Protein AF-A0A9X1B6H5-F1 (afdb_monomer)

Radius of gyration: 19.6 Å; Cα contacts (8 Å, |Δi|>4): 165; chains: 1; bounding box: 56×32×67 Å

Organism: NCBI:txid1064514

Secondary structure (DSSP, 8-state):
-HHHHHHHHHHHHHHHTTT--HHHHHHHHHHHHHHHHHHHHHHHHHS-S-SS-HHHHHHHHHHHHHHHHHHHHHTTHHHHHHHHHHHHHHHHHHHHHHHHHHHH-GGG--HHHHHHHHHHHHHHHHHHHHHHHHHHHH--S-STT-HHHHHHHHHHHHHHHHHHHHHHHHHHHHHHTS---------

Structure (mmCIF, N/CA/C/O backbone):
data_AF-A0A9X1B6H5-F1
#
_entry.id   AF-A0A9X1B6H5-F1
#
loop_
_atom_site.group_PDB
_atom_site.id
_atom_site.type_symbol
_atom_site.label_atom_id
_atom_site.label_alt_id
_atom_site.label_comp_id
_atom_site.label_asym_id
_atom_site.label_entity_id
_atom_site.label_seq_id
_atom_site.pdbx_PDB_ins_code
_atom_site.Cartn_x
_atom_site.Cartn_y
_atom_site.Cartn_z
_atom_site.occupancy
_atom_site.B_iso_or_equiv
_atom_site.auth_seq_id
_atom_site.auth_comp_id
_atom_site.auth_asym_id
_atom_site.auth_atom_id
_atom_site.pdbx_PDB_model_num
ATOM 1 N N . MET A 1 1 ? -3.704 5.188 -1.195 1.00 61.03 1 MET A N 1
ATOM 2 C CA . MET A 1 1 ? -4.468 5.011 -2.454 1.00 61.03 1 MET A CA 1
ATOM 3 C C . MET A 1 1 ? -3.909 5.869 -3.570 1.00 61.03 1 MET A C 1
ATOM 5 O O . MET A 1 1 ? -3.461 5.305 -4.553 1.00 61.03 1 MET A O 1
ATOM 9 N N . ILE A 1 2 ? -3.832 7.191 -3.379 1.00 70.62 2 ILE A N 1
ATOM 10 C CA . ILE A 1 2 ? -3.213 8.122 -4.341 1.00 70.62 2 ILE A CA 1
ATOM 11 C C . ILE A 1 2 ? -1.792 7.695 -4.775 1.00 70.62 2 ILE A C 1
ATOM 13 O O . ILE A 1 2 ? -1.541 7.709 -5.975 1.00 70.62 2 ILE A O 1
ATOM 17 N N . PRO A 1 3 ? -0.894 7.218 -3.880 1.00 72.19 3 PRO A N 1
ATOM 18 C CA . PRO A 1 3 ? 0.448 6.807 -4.302 1.00 72.19 3 PRO A CA 1
ATOM 19 C C . PRO A 1 3 ? 0.453 5.616 -5.273 1.00 72.19 3 PRO A C 1
ATOM 21 O O . PRO A 1 3 ? 1.183 5.648 -6.249 1.00 72.19 3 PRO A O 1
ATOM 24 N N . HIS A 1 4 ? -0.395 4.600 -5.072 1.00 66.44 4 HIS A N 1
ATOM 25 C CA . HIS A 1 4 ? -0.474 3.444 -5.981 1.00 66.44 4 HIS A CA 1
ATOM 26 C C . HIS A 1 4 ? -1.078 3.798 -7.343 1.00 66.44 4 HIS A C 1
ATOM 28 O O . HIS A 1 4 ? -0.616 3.312 -8.365 1.00 66.44 4 HIS A O 1
ATOM 34 N N . LEU A 1 5 ? -2.075 4.687 -7.379 1.00 68.75 5 LEU A N 1
ATOM 35 C CA . LEU A 1 5 ? -2.628 5.165 -8.650 1.00 68.75 5 LEU A CA 1
ATOM 36 C C . LEU A 1 5 ? -1.602 5.985 -9.439 1.00 68.75 5 LEU A C 1
ATOM 38 O O . LEU A 1 5 ? -1.493 5.831 -10.651 1.00 68.75 5 LEU A O 1
ATOM 42 N N . LEU A 1 6 ? -0.827 6.831 -8.752 1.00 71.75 6 LEU A N 1
ATOM 43 C CA . LEU A 1 6 ? 0.267 7.574 -9.377 1.00 71.75 6 LEU A CA 1
ATOM 44 C C . LEU A 1 6 ? 1.394 6.648 -9.849 1.00 71.75 6 LEU A C 1
ATOM 46 O O . LEU A 1 6 ? 1.986 6.921 -10.886 1.00 71.75 6 LEU A O 1
ATOM 50 N N . ALA A 1 7 ? 1.664 5.553 -9.131 1.00 67.88 7 ALA A N 1
ATOM 51 C CA . ALA A 1 7 ? 2.630 4.549 -9.562 1.00 67.88 7 ALA A CA 1
ATOM 52 C C . ALA A 1 7 ? 2.208 3.890 -10.884 1.00 67.88 7 ALA A C 1
ATOM 54 O O . ALA A 1 7 ? 2.987 3.906 -11.836 1.00 67.88 7 ALA A O 1
ATOM 55 N N . GLY A 1 8 ? 0.957 3.433 -10.987 1.00 65.94 8 GLY A N 1
ATOM 56 C CA . GLY A 1 8 ? 0.431 2.861 -12.230 1.00 65.94 8 GLY A CA 1
ATOM 57 C C . GLY A 1 8 ? 0.403 3.858 -13.392 1.00 65.94 8 GLY A C 1
ATOM 58 O O . GLY A 1 8 ? 0.771 3.514 -14.514 1.00 65.94 8 GLY A O 1
ATOM 59 N N . LEU A 1 9 ? 0.051 5.125 -13.133 1.00 74.56 9 LEU A N 1
ATOM 60 C CA . LEU A 1 9 ? 0.132 6.189 -14.143 1.00 74.56 9 LEU A CA 1
ATOM 61 C C . LEU A 1 9 ? 1.571 6.464 -14.594 1.00 74.56 9 LEU A C 1
ATOM 63 O O . LEU A 1 9 ? 1.792 6.720 -15.775 1.00 74.56 9 LEU A O 1
ATOM 67 N N . ALA A 1 10 ? 2.547 6.395 -13.688 1.00 70.25 10 ALA A N 1
ATOM 68 C CA . ALA A 1 10 ? 3.956 6.569 -14.027 1.00 70.25 10 ALA A CA 1
ATOM 69 C C . ALA A 1 10 ? 4.483 5.421 -14.906 1.00 70.25 10 ALA A C 1
ATOM 71 O O . ALA A 1 10 ? 5.228 5.679 -15.848 1.00 70.25 10 ALA A O 1
ATOM 72 N N . VAL A 1 11 ? 4.044 4.178 -14.669 1.00 69.25 11 VAL A N 1
ATOM 73 C CA . VAL A 1 11 ? 4.367 3.025 -15.536 1.00 69.25 11 VAL A CA 1
ATOM 74 C C . VAL A 1 11 ? 3.725 3.167 -16.921 1.00 69.25 11 VAL A C 1
ATOM 76 O O . VAL A 1 11 ? 4.392 2.969 -17.932 1.00 69.25 11 VAL A O 1
ATOM 79 N N . LEU A 1 12 ? 2.458 3.586 -16.996 1.00 70.00 12 LEU A N 1
ATOM 80 C CA . LEU A 1 12 ? 1.801 3.907 -18.272 1.00 70.00 12 LEU A CA 1
ATOM 81 C C . LEU A 1 12 ? 2.531 5.032 -19.020 1.00 70.00 12 LEU A C 1
ATOM 83 O O . LEU A 1 12 ? 2.728 4.947 -20.229 1.00 70.00 12 LEU A O 1
ATOM 87 N N . GLY A 1 13 ? 2.964 6.066 -18.295 1.00 66.75 13 GLY A N 1
ATOM 88 C CA . GLY A 1 13 ? 3.759 7.164 -18.839 1.00 66.75 13 GLY A CA 1
ATOM 89 C C . GLY A 1 13 ? 5.113 6.712 -19.390 1.00 66.75 13 GLY A C 1
ATOM 90 O O . GLY A 1 13 ? 5.533 7.213 -20.428 1.00 66.75 13 GLY A O 1
ATOM 91 N N . PHE A 1 14 ? 5.769 5.741 -18.748 1.00 69.31 14 PHE A N 1
ATOM 92 C CA . PHE A 1 14 ? 7.019 5.155 -19.237 1.00 69.31 14 PHE A CA 1
ATOM 93 C C . PHE A 1 14 ? 6.842 4.481 -20.605 1.00 69.31 14 PHE A C 1
ATOM 95 O O . PHE A 1 14 ? 7.555 4.820 -21.550 1.00 69.31 14 PHE A O 1
ATOM 102 N N . HIS A 1 15 ? 5.837 3.612 -20.743 1.00 68.50 15 HIS A N 1
ATOM 103 C CA . HIS A 1 15 ? 5.567 2.923 -22.008 1.00 68.50 15 HIS A CA 1
ATOM 104 C C . HIS A 1 15 ? 5.117 3.879 -23.118 1.00 68.50 15 HIS A C 1
ATOM 106 O O . HIS A 1 15 ? 5.535 3.749 -24.267 1.00 68.50 15 HIS A O 1
ATOM 112 N N . LEU A 1 16 ? 4.318 4.900 -22.783 1.00 70.75 16 LEU A N 1
ATOM 113 C CA . LEU A 1 16 ? 3.946 5.954 -23.734 1.00 70.75 16 LEU A CA 1
ATOM 114 C C . LEU A 1 16 ? 5.146 6.805 -24.178 1.00 70.75 16 LEU A C 1
ATOM 116 O O . LEU A 1 16 ? 5.111 7.388 -25.259 1.00 70.75 16 LEU A O 1
ATOM 120 N N . SER A 1 17 ? 6.207 6.861 -23.370 1.00 68.56 17 SER A N 1
ATOM 121 C CA . SER A 1 17 ? 7.444 7.585 -23.670 1.00 68.56 17 SER A CA 1
ATOM 122 C C . SER A 1 17 ? 8.465 6.754 -24.464 1.00 68.56 17 SER A C 1
ATOM 124 O O . SER A 1 17 ? 9.586 7.224 -24.673 1.00 68.56 17 SER A O 1
ATOM 126 N N . GLY A 1 18 ? 8.112 5.543 -24.912 1.00 66.19 18 GLY A N 1
ATOM 127 C CA . GLY A 1 18 ? 8.996 4.687 -25.710 1.00 66.19 18 GLY A CA 1
ATOM 128 C C . GLY A 1 18 ? 10.170 4.105 -24.922 1.00 66.19 18 GLY A C 1
ATOM 129 O O . GLY A 1 18 ? 11.269 4.009 -25.461 1.00 66.19 18 GLY A O 1
ATOM 130 N N . ASP A 1 19 ? 9.947 3.772 -23.648 1.00 67.25 19 ASP A N 1
ATOM 131 C CA . ASP A 1 19 ? 10.897 3.103 -22.748 1.00 67.25 19 ASP A CA 1
ATOM 132 C C . ASP A 1 19 ? 12.213 3.863 -22.464 1.00 67.25 19 ASP A C 1
ATOM 134 O O . ASP A 1 19 ? 13.164 3.297 -21.936 1.00 67.25 19 ASP A O 1
ATOM 138 N N . GLN A 1 20 ? 12.289 5.163 -22.776 1.00 64.94 20 GLN A N 1
ATOM 139 C CA . GLN A 1 20 ? 13.509 5.970 -22.574 1.00 64.94 20 GLN A CA 1
ATOM 140 C C . GLN A 1 20 ? 13.600 6.644 -21.198 1.00 64.94 20 GLN A C 1
ATOM 142 O O . GLN A 1 20 ? 14.587 7.311 -20.888 1.00 64.94 20 GLN A O 1
ATOM 147 N N . ALA A 1 21 ? 12.551 6.541 -20.384 1.00 67.06 21 ALA A N 1
ATOM 148 C CA . ALA A 1 21 ? 12.395 7.353 -19.187 1.00 67.06 21 ALA A CA 1
ATOM 149 C C . ALA A 1 21 ? 12.537 6.526 -17.904 1.00 67.06 21 ALA A C 1
ATOM 151 O O . ALA A 1 21 ? 11.603 6.440 -17.109 1.00 67.06 21 ALA A O 1
ATOM 152 N N . ASP A 1 22 ? 13.721 5.963 -17.666 1.00 69.81 22 ASP A N 1
ATOM 153 C CA . ASP A 1 22 ? 14.040 5.142 -16.482 1.00 69.81 22 ASP A CA 1
ATOM 154 C C . ASP A 1 22 ? 13.641 5.813 -15.147 1.00 69.81 22 ASP A C 1
ATOM 156 O O . ASP A 1 22 ? 13.181 5.171 -14.199 1.00 69.81 22 ASP A O 1
ATOM 160 N N . GLY A 1 23 ? 13.681 7.151 -15.096 1.00 71.75 23 GLY A N 1
ATOM 161 C CA . GLY A 1 23 ? 13.204 7.935 -13.953 1.00 71.75 23 GLY A CA 1
ATOM 162 C C . GLY A 1 23 ? 11.716 7.741 -13.611 1.00 71.75 23 GLY A C 1
ATOM 163 O O . GLY A 1 23 ? 11.358 7.785 -12.433 1.00 71.75 23 GLY A O 1
ATOM 164 N N . LEU A 1 24 ? 10.849 7.483 -14.597 1.00 71.69 24 LEU A N 1
ATOM 165 C CA . LEU A 1 24 ? 9.423 7.190 -14.383 1.00 71.69 24 LEU A CA 1
ATOM 166 C C . LEU A 1 24 ? 9.219 5.818 -13.725 1.00 71.69 24 LEU A C 1
ATOM 168 O O . LEU A 1 24 ? 8.350 5.682 -12.862 1.00 71.69 24 LEU A O 1
ATOM 172 N N . ILE A 1 25 ? 10.058 4.830 -14.055 1.00 74.94 25 ILE A N 1
ATOM 173 C CA . ILE A 1 25 ? 10.054 3.520 -13.389 1.00 74.94 25 ILE A CA 1
ATOM 174 C C . ILE A 1 25 ? 10.554 3.652 -11.950 1.00 74.94 25 ILE A C 1
ATOM 176 O O . ILE A 1 25 ? 9.942 3.119 -11.025 1.00 74.94 25 ILE A O 1
ATOM 180 N N . ALA A 1 26 ? 11.655 4.368 -11.720 1.00 76.12 26 ALA A N 1
ATOM 181 C CA . ALA A 1 26 ? 12.160 4.576 -10.364 1.00 76.12 26 ALA A CA 1
ATOM 182 C C . ALA A 1 26 ? 11.122 5.296 -9.478 1.00 76.12 26 ALA A C 1
ATOM 184 O O . ALA A 1 26 ? 10.914 4.920 -8.319 1.00 76.12 26 ALA A O 1
ATOM 185 N N . LEU A 1 27 ? 10.415 6.280 -10.046 1.00 79.06 27 LEU A N 1
ATOM 186 C CA . LEU A 1 27 ? 9.327 6.991 -9.383 1.00 79.06 27 LEU A CA 1
ATOM 187 C C . LEU A 1 27 ? 8.145 6.067 -9.062 1.00 79.06 27 LEU A C 1
ATOM 189 O O . LEU A 1 27 ? 7.640 6.107 -7.938 1.00 79.06 27 LEU A O 1
ATOM 193 N N . SER A 1 28 ? 7.718 5.214 -10.000 1.00 78.88 28 SER A N 1
ATOM 194 C CA . SER A 1 28 ? 6.609 4.284 -9.757 1.00 78.88 28 SER A CA 1
ATOM 195 C C . SER A 1 28 ? 6.926 3.314 -8.618 1.00 78.88 28 SER A C 1
ATOM 197 O O . SER A 1 28 ? 6.112 3.135 -7.713 1.00 78.88 28 SER A O 1
ATOM 199 N N . ARG A 1 29 ? 8.152 2.778 -8.569 1.00 82.00 29 ARG A N 1
ATOM 200 C CA . ARG A 1 29 ? 8.614 1.886 -7.491 1.00 82.00 29 ARG A CA 1
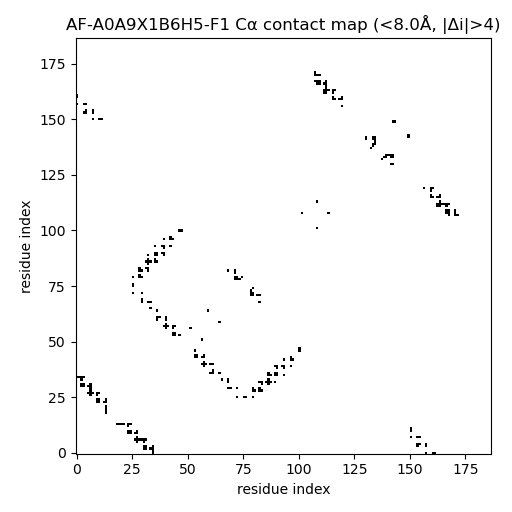ATOM 201 C C . ARG A 1 29 ? 8.588 2.567 -6.123 1.00 82.00 29 ARG A C 1
ATOM 203 O O . ARG A 1 29 ? 8.132 1.967 -5.147 1.00 82.00 29 ARG A O 1
ATOM 210 N N . LEU A 1 30 ? 9.027 3.824 -6.045 1.00 82.81 30 LEU A N 1
ATOM 211 C CA . LEU A 1 30 ? 8.971 4.613 -4.813 1.00 82.81 30 LEU A CA 1
ATOM 212 C C . LEU A 1 30 ? 7.527 4.877 -4.381 1.00 82.81 30 LEU A C 1
ATOM 214 O O . LEU A 1 30 ? 7.185 4.687 -3.213 1.00 82.81 30 LEU A O 1
ATOM 218 N N . LEU A 1 31 ? 6.662 5.269 -5.313 1.00 82.12 31 LEU A N 1
ATOM 219 C CA . LEU A 1 31 ? 5.250 5.525 -5.041 1.00 82.12 31 LEU A CA 1
ATOM 220 C C . LEU A 1 31 ? 4.516 4.259 -4.564 1.00 82.12 31 LEU A C 1
ATOM 222 O O . LEU A 1 31 ? 3.717 4.324 -3.622 1.00 82.12 31 LEU A O 1
ATOM 226 N N . THR A 1 32 ? 4.837 3.094 -5.132 1.00 82.81 32 THR A N 1
ATOM 227 C CA . THR A 1 32 ? 4.318 1.791 -4.689 1.00 82.81 32 THR A CA 1
ATOM 228 C C . THR A 1 32 ? 4.817 1.418 -3.298 1.00 82.81 32 THR A C 1
ATOM 230 O O . THR A 1 32 ? 4.038 0.953 -2.460 1.00 82.81 32 THR A O 1
ATOM 233 N N . PHE A 1 33 ? 6.082 1.686 -2.986 1.00 86.25 33 PHE A N 1
ATOM 234 C CA . PHE A 1 33 ? 6.610 1.490 -1.639 1.00 86.25 33 PHE A CA 1
ATOM 235 C C . PHE A 1 33 ? 5.906 2.382 -0.605 1.00 86.25 33 PHE A C 1
ATOM 237 O O . PHE A 1 33 ? 5.373 1.880 0.388 1.00 86.25 33 PHE A O 1
ATOM 244 N N . VAL A 1 34 ? 5.806 3.687 -0.873 1.00 86.31 34 VAL A N 1
ATOM 245 C CA . VAL A 1 34 ? 5.140 4.656 0.013 1.00 86.31 34 VAL A CA 1
ATOM 246 C C . VAL A 1 34 ? 3.663 4.308 0.216 1.00 86.31 34 VAL A C 1
ATOM 248 O O . VAL A 1 34 ? 3.152 4.370 1.338 1.00 86.31 34 VAL A O 1
ATOM 251 N N . GLY A 1 35 ? 2.964 3.900 -0.847 1.00 82.25 35 GLY A N 1
ATOM 252 C CA . GLY A 1 35 ? 1.564 3.488 -0.761 1.00 82.25 35 GLY A CA 1
ATOM 253 C C . GLY A 1 35 ? 1.352 2.263 0.132 1.00 82.25 35 GLY A C 1
ATOM 254 O O . GLY A 1 35 ? 0.434 2.266 0.956 1.00 82.25 35 GLY A O 1
ATOM 255 N N . SER A 1 36 ? 2.233 1.265 0.028 1.00 85.38 36 SER A N 1
ATOM 256 C CA . SER A 1 36 ? 2.164 0.035 0.829 1.00 85.38 36 SER A CA 1
ATOM 257 C C . SER A 1 36 ? 2.464 0.314 2.302 1.00 85.38 36 SER A C 1
ATOM 259 O O . SER A 1 36 ? 1.765 -0.177 3.188 1.00 85.38 36 SER A O 1
ATOM 261 N N . LEU A 1 37 ? 3.453 1.174 2.569 1.00 87.44 37 LEU A N 1
ATOM 262 C CA . LEU A 1 37 ? 3.810 1.612 3.917 1.00 87.44 37 LEU A CA 1
ATOM 263 C C . LEU A 1 37 ? 2.651 2.363 4.590 1.00 87.44 37 LEU A C 1
ATOM 265 O O . LEU A 1 37 ? 2.319 2.099 5.743 1.00 87.44 37 LEU A O 1
ATOM 269 N N . SER A 1 38 ? 1.981 3.248 3.846 1.00 85.19 38 SER A N 1
ATOM 270 C CA . SER A 1 38 ? 0.812 3.990 4.329 1.00 85.19 38 SER A CA 1
ATOM 271 C C . SER A 1 38 ? -0.360 3.068 4.686 1.00 85.19 38 SER A C 1
ATOM 273 O O . SER A 1 38 ? -0.985 3.261 5.728 1.00 85.19 38 SER A O 1
ATOM 275 N N . LEU A 1 39 ? -0.639 2.047 3.866 1.00 82.31 39 LEU A N 1
ATOM 276 C CA . LEU A 1 39 ? -1.678 1.049 4.144 1.00 82.31 39 LEU A CA 1
ATOM 277 C C . LEU A 1 39 ? -1.380 0.231 5.404 1.00 82.31 39 LEU A C 1
ATOM 279 O O . LEU A 1 39 ? -2.272 0.023 6.234 1.00 82.31 39 LEU A O 1
ATOM 283 N N . LEU A 1 40 ? -0.129 -0.205 5.563 1.00 84.19 40 LEU A N 1
ATOM 284 C CA . LEU A 1 40 ? 0.320 -0.931 6.745 1.00 84.19 40 LEU A CA 1
ATOM 285 C C . LEU A 1 40 ? 0.170 -0.070 8.005 1.00 84.19 40 LEU A C 1
ATOM 287 O O . LEU A 1 40 ? -0.472 -0.499 8.963 1.00 84.19 40 LEU A O 1
ATOM 291 N N . SER A 1 41 ? 0.676 1.166 7.990 1.00 83.19 41 SER A N 1
ATOM 292 C CA . SER A 1 41 ? 0.559 2.098 9.117 1.00 83.19 41 SER A CA 1
ATOM 293 C C . SER A 1 41 ? -0.895 2.430 9.458 1.00 83.19 41 SER A C 1
ATOM 295 O O . SER A 1 41 ? -1.263 2.416 10.631 1.00 83.19 41 SER A O 1
ATOM 297 N N . ALA A 1 42 ? -1.750 2.669 8.459 1.00 82.06 42 ALA A N 1
ATOM 298 C CA . ALA A 1 42 ? -3.174 2.916 8.681 1.00 82.06 42 ALA A CA 1
ATOM 299 C C . ALA A 1 42 ? -3.868 1.709 9.329 1.00 82.06 42 ALA A C 1
ATOM 301 O O . ALA A 1 42 ? -4.676 1.870 10.240 1.00 82.06 42 ALA A O 1
ATOM 302 N N . THR A 1 43 ? -3.518 0.496 8.901 1.00 79.12 43 THR A N 1
ATOM 303 C CA . THR A 1 43 ? -4.092 -0.731 9.465 1.00 79.12 43 THR A CA 1
ATOM 304 C C . THR A 1 43 ? -3.612 -0.961 10.890 1.00 79.12 43 THR A C 1
ATOM 306 O O . THR A 1 43 ? -4.424 -1.323 11.731 1.00 79.12 43 THR A O 1
ATOM 309 N N . LEU A 1 44 ? -2.344 -0.661 11.200 1.00 82.94 44 LEU A N 1
ATOM 310 C CA . LEU A 1 44 ? -1.812 -0.704 12.567 1.00 82.94 44 LEU A CA 1
ATOM 311 C C . LEU A 1 44 ? -2.582 0.214 13.527 1.00 82.94 44 LEU A C 1
ATOM 313 O O . LEU A 1 44 ? -2.864 -0.180 14.658 1.00 82.94 44 LEU A O 1
ATOM 317 N N . LEU A 1 45 ? -2.962 1.410 13.070 1.00 81.50 45 LEU A N 1
ATOM 318 C CA . LEU A 1 45 ? -3.777 2.346 13.851 1.00 81.50 45 LEU A CA 1
ATOM 319 C C . LEU A 1 45 ? -5.214 1.849 14.083 1.00 81.50 45 LEU A C 1
ATOM 321 O O . LEU A 1 45 ? -5.842 2.266 15.051 1.00 81.50 45 LEU A O 1
ATOM 325 N N . LEU A 1 46 ? -5.723 0.963 13.221 1.00 75.38 46 LEU A N 1
ATOM 326 C CA . LEU A 1 46 ? -7.082 0.416 13.287 1.00 75.38 46 LEU A CA 1
ATOM 327 C C . LEU A 1 46 ? -7.219 -0.832 14.173 1.00 75.38 46 LEU A C 1
ATOM 329 O O . LEU A 1 46 ? -8.350 -1.258 14.407 1.00 75.38 46 LEU A O 1
ATOM 333 N N . LEU A 1 47 ? -6.125 -1.437 14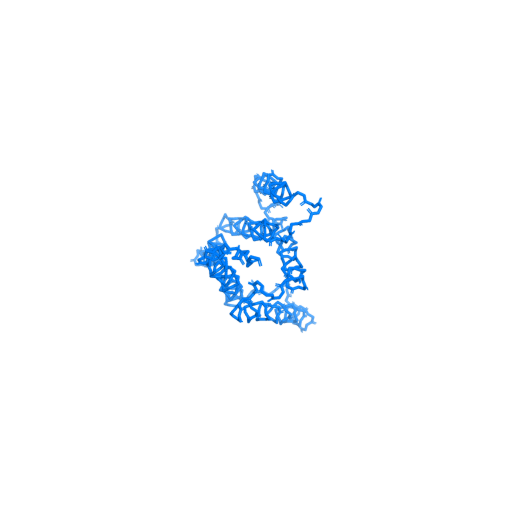.660 1.00 75.44 47 LEU A N 1
ATOM 334 C CA . LEU A 1 47 ? -6.226 -2.584 15.578 1.00 75.44 47 LEU A CA 1
ATOM 335 C C . LEU A 1 47 ? -6.999 -2.215 16.854 1.00 75.44 47 LEU A C 1
ATOM 337 O O . LEU A 1 47 ? -6.988 -1.046 17.210 1.00 75.44 47 LEU A O 1
ATOM 341 N N . PRO A 1 48 ? -7.629 -3.163 17.574 1.00 66.94 48 PRO A N 1
ATOM 342 C CA . PRO A 1 48 ? -8.255 -2.958 18.891 1.00 66.94 48 PRO A CA 1
ATOM 343 C C . PRO A 1 48 ? -7.234 -2.785 20.032 1.00 66.94 48 PRO A C 1
ATOM 345 O O . PRO A 1 48 ? -6.048 -3.087 19.872 1.00 66.94 48 PRO A O 1
ATOM 348 N N . GLU A 1 49 ? -7.657 -2.156 21.137 1.00 62.19 49 GLU A N 1
ATOM 349 C CA . GLU A 1 49 ? -6.753 -1.480 22.087 1.00 62.19 49 GLU A CA 1
ATOM 350 C C . GLU A 1 49 ? -6.189 -2.507 23.048 1.00 62.19 49 GLU A C 1
ATOM 352 O O . GLU A 1 49 ? -6.872 -2.983 23.945 1.00 62.19 49 GLU A O 1
ATOM 357 N N . GLY A 1 50 ? -4.958 -2.936 22.766 1.00 63.19 50 GLY A N 1
ATOM 358 C CA . GLY A 1 50 ? -4.258 -3.973 23.515 1.00 63.19 50 GLY A CA 1
ATOM 359 C C . GLY A 1 50 ? -2.952 -3.471 24.128 1.00 63.19 50 GLY A C 1
ATOM 360 O O . GLY A 1 50 ? -2.669 -2.279 24.163 1.00 63.19 50 GLY A O 1
ATOM 361 N N . ARG A 1 51 ? -2.102 -4.410 24.559 1.00 56.69 51 ARG A N 1
ATOM 362 C CA . ARG A 1 51 ? -0.778 -4.153 25.168 1.00 56.69 51 ARG A CA 1
ATOM 363 C C . ARG A 1 51 ? 0.262 -3.496 24.242 1.00 56.69 51 ARG A C 1
ATOM 365 O O . ARG A 1 51 ? 1.358 -3.196 24.704 1.00 56.69 51 ARG A O 1
ATOM 372 N N . PHE A 1 52 ? -0.034 -3.311 22.954 1.00 62.38 52 PHE A N 1
ATOM 373 C CA . PHE A 1 52 ? 0.917 -2.786 21.970 1.00 62.38 52 PHE A CA 1
ATOM 374 C C . PHE A 1 52 ? 0.657 -1.300 21.670 1.00 62.38 52 PHE A C 1
ATOM 376 O O . PHE A 1 52 ? -0.474 -0.950 21.319 1.00 62.38 52 PHE A O 1
ATOM 383 N N . PRO A 1 53 ? 1.676 -0.417 21.737 1.00 72.31 53 PRO A N 1
ATOM 384 C CA . PRO A 1 53 ? 1.513 1.003 21.433 1.00 72.31 53 PRO A CA 1
ATOM 385 C C . PRO A 1 53 ? 1.324 1.204 19.922 1.00 72.31 53 PRO A C 1
ATOM 387 O O . PRO A 1 53 ? 2.284 1.384 19.174 1.00 72.31 53 PRO A O 1
ATOM 390 N N . ARG A 1 54 ? 0.070 1.165 19.457 1.00 74.56 54 ARG A N 1
ATOM 391 C CA . ARG A 1 54 ? -0.282 1.181 18.023 1.00 74.56 54 ARG A CA 1
ATOM 392 C C . ARG A 1 54 ? 0.202 2.429 17.289 1.00 74.56 54 ARG A C 1
ATOM 394 O O . ARG A 1 54 ? 0.729 2.327 16.186 1.00 74.56 54 ARG A O 1
ATOM 401 N N . GLY A 1 55 ? 0.073 3.590 17.934 1.00 74.06 55 GLY A N 1
ATOM 402 C CA . GLY A 1 55 ? 0.599 4.856 17.419 1.00 74.06 55 GLY A CA 1
ATOM 403 C C . GLY A 1 55 ? 2.121 4.835 17.292 1.00 74.06 55 GLY A C 1
ATOM 404 O O . GLY A 1 55 ? 2.654 5.280 16.281 1.00 74.06 55 GLY A O 1
ATOM 405 N N . GLY A 1 56 ? 2.810 4.227 18.264 1.00 80.75 56 GLY A N 1
ATOM 406 C CA . GLY A 1 56 ? 4.258 4.026 18.222 1.00 80.75 56 GLY A CA 1
ATOM 407 C C . GLY A 1 56 ? 4.676 3.096 17.085 1.00 80.75 56 GLY A C 1
ATOM 408 O O . GLY A 1 56 ? 5.554 3.446 16.309 1.00 80.75 56 GLY A O 1
ATOM 409 N N . ALA A 1 57 ? 4.004 1.954 16.920 1.00 81.94 57 ALA A N 1
ATOM 410 C CA . ALA A 1 57 ? 4.297 1.011 15.842 1.00 81.94 57 ALA A CA 1
ATOM 411 C C . ALA A 1 57 ? 4.065 1.626 14.450 1.00 81.94 57 ALA A C 1
ATOM 413 O O . ALA A 1 57 ? 4.933 1.534 13.585 1.00 81.94 57 ALA A O 1
ATOM 414 N N . ALA A 1 58 ? 2.931 2.304 14.240 1.00 83.62 58 ALA A N 1
ATOM 415 C CA . ALA A 1 58 ? 2.635 2.974 12.975 1.00 83.62 58 ALA A CA 1
ATOM 416 C C . ALA A 1 58 ? 3.635 4.103 12.667 1.00 83.62 58 ALA A C 1
ATOM 418 O O . ALA A 1 58 ? 4.079 4.227 11.523 1.00 83.62 58 ALA A O 1
ATOM 419 N N . ALA A 1 59 ? 4.017 4.885 13.685 1.00 83.25 59 ALA A N 1
ATOM 420 C CA . ALA A 1 59 ? 5.011 5.944 13.559 1.00 83.25 59 ALA A CA 1
ATOM 421 C C . ALA A 1 59 ? 6.403 5.383 13.258 1.00 83.25 59 ALA A C 1
ATOM 423 O O . ALA A 1 59 ? 7.059 5.894 12.364 1.00 83.25 59 ALA A O 1
ATOM 424 N N . VAL A 1 60 ? 6.834 4.309 13.926 1.00 86.31 60 VAL A N 1
ATOM 425 C CA . VAL A 1 60 ? 8.117 3.635 13.657 1.00 86.31 60 VAL A CA 1
ATOM 426 C C . VAL A 1 60 ? 8.170 3.123 12.220 1.00 86.31 60 VAL A C 1
ATOM 428 O O . VAL A 1 60 ? 9.160 3.349 11.529 1.00 86.31 60 VAL A O 1
ATOM 431 N N . VAL A 1 61 ? 7.093 2.500 11.735 1.00 86.94 61 VAL A N 1
ATOM 432 C CA . VAL A 1 61 ? 7.009 2.026 10.346 1.00 86.94 61 VAL A CA 1
ATOM 433 C C . VAL A 1 61 ? 7.176 3.183 9.354 1.00 86.94 61 VAL A C 1
ATOM 435 O O . VAL A 1 61 ? 7.942 3.048 8.403 1.00 86.94 61 VAL A O 1
ATOM 438 N N . MET A 1 62 ? 6.540 4.339 9.580 1.00 86.50 62 MET A N 1
ATOM 439 C CA . MET A 1 62 ? 6.711 5.500 8.692 1.00 86.50 62 MET A CA 1
ATOM 440 C C . MET A 1 62 ? 8.077 6.176 8.850 1.00 86.50 62 MET A C 1
ATOM 442 O O . MET A 1 62 ? 8.723 6.472 7.848 1.00 86.50 62 MET A O 1
ATOM 446 N N . LEU A 1 63 ? 8.524 6.404 10.086 1.00 86.69 63 LEU A N 1
ATOM 447 C CA . LEU A 1 63 ? 9.759 7.119 10.412 1.00 86.69 63 LEU A CA 1
ATOM 448 C C . LEU A 1 63 ? 11.013 6.344 10.029 1.00 86.69 63 LEU A C 1
ATOM 450 O O . LEU A 1 63 ? 12.025 6.971 9.760 1.00 86.69 63 LEU A O 1
ATOM 454 N N . LEU A 1 64 ? 10.967 5.013 9.992 1.00 88.31 64 LEU A N 1
ATOM 455 C CA . LEU A 1 64 ? 12.071 4.202 9.479 1.00 88.31 64 LEU A CA 1
ATOM 456 C C . LEU A 1 64 ? 11.900 3.912 7.987 1.00 88.31 64 LEU A C 1
ATOM 458 O O . LEU A 1 64 ? 12.862 3.995 7.227 1.00 88.31 64 LEU A O 1
ATOM 462 N N . GLY A 1 65 ? 10.675 3.608 7.551 1.00 86.12 65 GLY A N 1
ATOM 463 C CA . GLY A 1 65 ? 10.401 3.200 6.177 1.00 86.12 65 GLY A CA 1
ATOM 464 C C . GLY A 1 65 ? 10.583 4.322 5.157 1.00 86.12 65 GLY A C 1
ATOM 465 O O . GLY A 1 65 ? 11.211 4.092 4.129 1.00 86.12 65 GLY A O 1
ATOM 466 N N . LEU A 1 66 ? 10.093 5.539 5.423 1.00 87.62 66 LEU A N 1
ATOM 467 C CA . LEU A 1 66 ? 10.227 6.670 4.494 1.00 87.62 66 LEU A CA 1
ATOM 468 C C . LEU A 1 66 ? 11.684 7.083 4.237 1.00 87.62 66 LEU A C 1
ATOM 470 O O . LEU A 1 66 ? 12.062 7.138 3.066 1.00 87.62 66 LEU A O 1
ATOM 474 N N . PRO A 1 67 ? 12.523 7.350 5.258 1.00 90.50 67 PRO A N 1
ATOM 475 C CA . PRO A 1 67 ? 13.915 7.704 5.008 1.00 90.50 67 PRO A CA 1
ATOM 476 C C . PRO A 1 67 ? 14.699 6.544 4.403 1.00 90.50 67 PRO A C 1
ATOM 478 O O . PRO A 1 67 ? 15.543 6.794 3.552 1.00 90.50 67 PRO A O 1
ATOM 481 N N . TRP A 1 68 ? 14.386 5.289 4.748 1.00 90.56 68 TRP A N 1
ATOM 482 C CA . TRP A 1 68 ? 14.959 4.138 4.049 1.00 90.56 68 TRP A CA 1
ATOM 483 C C . TRP A 1 68 ? 14.597 4.139 2.559 1.00 90.56 68 TRP A C 1
ATOM 485 O O . TRP A 1 68 ? 15.472 3.984 1.715 1.00 90.56 68 TRP A O 1
ATOM 495 N N . GLY A 1 69 ? 13.328 4.369 2.212 1.00 85.00 69 GLY A N 1
ATOM 496 C CA . GLY A 1 69 ? 12.888 4.433 0.818 1.00 85.00 69 GLY A CA 1
ATOM 497 C C . GLY A 1 69 ? 13.540 5.576 0.034 1.00 85.00 69 GLY A C 1
ATOM 498 O O . GLY A 1 69 ? 13.979 5.375 -1.097 1.00 85.00 69 GLY A O 1
ATOM 499 N N . LEU A 1 70 ? 13.660 6.757 0.648 1.00 85.25 70 LEU A N 1
ATOM 500 C CA . LEU A 1 70 ? 14.341 7.914 0.056 1.00 85.25 70 LEU A CA 1
ATOM 501 C C . LEU A 1 70 ? 15.846 7.677 -0.105 1.00 85.25 70 LEU A C 1
ATOM 503 O O . LEU A 1 70 ? 16.416 8.038 -1.132 1.00 85.25 70 LEU A O 1
ATOM 507 N N . LEU A 1 71 ? 16.476 7.027 0.876 1.00 88.19 71 LEU A N 1
ATOM 508 C CA . LEU A 1 71 ? 17.876 6.624 0.801 1.00 88.19 71 LEU A CA 1
ATOM 509 C C . LEU A 1 71 ? 18.095 5.645 -0.357 1.00 88.19 71 LEU A C 1
ATOM 511 O O . LEU A 1 71 ? 19.012 5.833 -1.148 1.00 88.19 71 LEU A O 1
ATOM 515 N N . GLN A 1 72 ? 17.221 4.651 -0.521 1.00 86.06 72 GLN A N 1
ATOM 516 C CA . GLN A 1 72 ? 17.322 3.710 -1.636 1.00 86.06 72 GLN A CA 1
ATOM 517 C C . GLN A 1 72 ? 17.111 4.384 -2.992 1.00 86.06 72 GLN A C 1
ATOM 519 O O . GLN A 1 72 ? 17.837 4.100 -3.938 1.00 86.06 72 GLN A O 1
ATOM 524 N N . TRP A 1 73 ? 16.191 5.339 -3.089 1.00 81.25 73 TRP A N 1
ATOM 525 C CA . TRP A 1 73 ? 16.029 6.134 -4.306 1.00 81.25 73 TRP A CA 1
ATOM 526 C C . TRP A 1 73 ? 17.268 6.979 -4.643 1.00 81.25 73 TRP A C 1
ATOM 528 O O . TRP A 1 73 ? 17.603 7.128 -5.817 1.00 81.25 73 TRP A O 1
ATOM 538 N N . SER A 1 74 ? 18.006 7.458 -3.634 1.00 84.38 74 SER A N 1
ATOM 539 C CA . SER A 1 74 ? 19.252 8.211 -3.844 1.00 84.38 74 SER A CA 1
ATOM 540 C C . SER A 1 74 ? 20.377 7.383 -4.484 1.00 84.38 74 SER A C 1
ATOM 542 O O . SER A 1 74 ? 21.251 7.947 -5.137 1.00 84.38 74 SER A O 1
ATOM 544 N N . PHE A 1 75 ? 20.321 6.049 -4.381 1.00 83.81 75 PHE A N 1
ATOM 545 C CA . PHE A 1 75 ? 21.245 5.132 -5.062 1.00 83.81 75 PHE A CA 1
ATOM 546 C C . PHE A 1 75 ? 20.850 4.832 -6.523 1.00 83.81 75 PHE A C 1
ATOM 548 O O . PHE A 1 75 ? 21.443 3.954 -7.154 1.00 83.81 75 PHE A O 1
ATOM 555 N N . GLY A 1 76 ? 19.857 5.537 -7.077 1.00 79.56 76 GLY A N 1
ATOM 556 C CA . GLY A 1 76 ? 19.417 5.381 -8.465 1.00 79.56 76 GLY A CA 1
ATOM 557 C C . GLY A 1 76 ? 18.765 4.022 -8.743 1.00 79.56 76 GLY A C 1
ATOM 558 O O . GLY A 1 76 ? 18.101 3.446 -7.880 1.00 79.56 76 GLY A O 1
ATOM 559 N N . GLU A 1 77 ? 18.962 3.497 -9.955 1.00 76.00 77 GLU A N 1
ATOM 560 C CA . GLU A 1 77 ? 18.421 2.207 -10.426 1.00 76.00 77 GLU A CA 1
ATOM 561 C C . GLU A 1 77 ? 18.685 1.051 -9.445 1.00 76.00 77 GLU A C 1
ATOM 563 O O . GLU A 1 77 ? 17.774 0.298 -9.093 1.00 76.00 77 GLU A O 1
ATOM 568 N N . ALA A 1 78 ? 19.921 0.948 -8.944 1.00 79.56 78 ALA A N 1
ATOM 569 C CA . ALA A 1 78 ? 20.345 -0.139 -8.063 1.00 79.56 78 ALA A CA 1
ATOM 570 C C . ALA A 1 78 ? 19.545 -0.174 -6.750 1.00 79.56 78 ALA A C 1
ATOM 572 O O . ALA A 1 78 ? 19.127 -1.243 -6.302 1.00 79.56 78 ALA A O 1
ATOM 573 N N . GLY A 1 79 ? 19.285 0.992 -6.153 1.00 79.81 79 GLY A N 1
ATOM 574 C CA . GLY A 1 79 ? 18.461 1.085 -4.950 1.00 79.81 79 GLY A CA 1
ATOM 575 C C . GLY A 1 79 ? 16.961 0.998 -5.246 1.00 79.81 79 GLY A C 1
ATOM 576 O O . GLY A 1 79 ? 16.211 0.411 -4.462 1.00 79.81 79 GLY A O 1
ATOM 577 N N . ALA A 1 80 ? 16.510 1.470 -6.413 1.00 78.44 80 ALA A N 1
ATOM 578 C CA . ALA A 1 80 ? 15.113 1.371 -6.827 1.00 78.44 80 ALA A CA 1
ATOM 579 C C . ALA A 1 80 ? 14.636 -0.086 -6.978 1.00 78.44 80 ALA A C 1
ATOM 581 O O . ALA A 1 80 ? 13.474 -0.383 -6.701 1.00 78.44 80 ALA A O 1
ATOM 582 N N . ILE A 1 81 ? 15.517 -1.015 -7.364 1.00 79.31 81 ILE A N 1
ATOM 583 C CA . ILE A 1 81 ? 15.198 -2.453 -7.439 1.00 79.31 81 ILE A CA 1
ATOM 584 C C . ILE A 1 81 ? 14.813 -3.013 -6.060 1.00 79.31 81 ILE A C 1
ATOM 586 O O . ILE A 1 81 ? 13.915 -3.851 -5.968 1.00 79.31 81 ILE A O 1
ATOM 590 N N . ALA A 1 82 ? 15.422 -2.521 -4.976 1.00 83.50 82 ALA A N 1
ATOM 591 C CA . ALA A 1 82 ? 15.123 -2.966 -3.614 1.00 83.50 82 ALA A CA 1
ATOM 592 C C . ALA A 1 82 ? 13.766 -2.455 -3.085 1.00 83.50 82 ALA A C 1
ATOM 594 O O . ALA A 1 82 ? 13.204 -3.045 -2.157 1.00 83.50 82 ALA A O 1
ATOM 595 N N . LEU A 1 83 ? 13.205 -1.396 -3.684 1.00 83.56 83 LEU A N 1
ATOM 596 C CA . LEU A 1 83 ? 11.928 -0.806 -3.265 1.00 83.56 83 LEU A CA 1
ATOM 597 C C . LEU A 1 83 ? 10.736 -1.725 -3.546 1.00 83.56 83 LEU A C 1
ATOM 599 O O . LEU A 1 83 ? 9.813 -1.783 -2.740 1.00 83.56 83 LEU A O 1
ATOM 603 N N . LEU A 1 84 ? 10.759 -2.475 -4.651 1.00 82.94 84 LEU A N 1
ATOM 604 C CA . LEU A 1 84 ? 9.671 -3.378 -5.047 1.00 82.94 84 LEU A CA 1
ATOM 605 C C . LEU A 1 84 ? 9.488 -4.557 -4.071 1.00 82.94 84 LEU A C 1
ATOM 607 O O . LEU A 1 84 ? 8.379 -4.740 -3.564 1.00 82.94 84 LEU A O 1
ATOM 611 N N . PRO A 1 85 ? 10.537 -5.336 -3.733 1.00 82.69 85 PRO A N 1
ATOM 612 C CA . PRO A 1 85 ? 10.444 -6.370 -2.705 1.00 82.69 85 PRO A CA 1
ATOM 613 C C . PRO A 1 85 ? 10.008 -5.812 -1.347 1.00 82.69 85 PRO A C 1
ATOM 615 O O . PRO A 1 85 ? 9.176 -6.418 -0.672 1.00 82.69 85 PRO A O 1
ATOM 618 N N . ALA A 1 86 ? 10.521 -4.638 -0.964 1.00 84.06 86 ALA A N 1
ATOM 619 C CA . ALA A 1 86 ? 10.139 -3.979 0.281 1.00 84.06 86 ALA A CA 1
ATOM 620 C C . ALA A 1 86 ? 8.660 -3.550 0.279 1.00 84.06 86 ALA A C 1
ATOM 622 O O . ALA A 1 86 ? 7.962 -3.740 1.276 1.00 84.06 86 ALA A O 1
ATOM 623 N N . ALA A 1 87 ? 8.159 -3.031 -0.847 1.00 81.81 87 ALA A N 1
ATOM 624 C CA . ALA A 1 87 ? 6.756 -2.670 -1.026 1.00 81.81 87 ALA A CA 1
ATOM 625 C C . ALA A 1 87 ? 5.851 -3.900 -0.904 1.00 81.81 87 ALA A C 1
ATOM 627 O O . ALA A 1 87 ? 4.878 -3.877 -0.152 1.00 81.81 87 ALA A O 1
ATOM 628 N N . ASN A 1 88 ? 6.221 -4.999 -1.565 1.00 83.44 88 ASN A N 1
ATOM 629 C CA . ASN A 1 88 ? 5.490 -6.262 -1.500 1.00 83.44 88 ASN A CA 1
ATOM 630 C C . ASN A 1 88 ? 5.451 -6.827 -0.076 1.00 83.44 88 ASN A C 1
ATOM 632 O O . ASN A 1 88 ? 4.408 -7.309 0.364 1.00 83.44 88 ASN A O 1
ATOM 636 N N . LEU A 1 89 ? 6.557 -6.737 0.669 1.00 85.62 89 LEU A N 1
ATOM 637 C CA . LEU A 1 89 ? 6.609 -7.176 2.063 1.00 85.62 89 LEU A CA 1
ATOM 638 C C . LEU A 1 89 ? 5.709 -6.317 2.962 1.00 85.62 89 LEU A C 1
ATOM 640 O O . LEU A 1 89 ? 4.954 -6.855 3.772 1.00 85.62 89 LEU A O 1
ATOM 644 N N . ALA A 1 90 ? 5.743 -4.992 2.796 1.00 84.06 90 ALA A N 1
ATOM 645 C CA . ALA A 1 90 ? 4.862 -4.081 3.523 1.00 84.06 90 ALA A CA 1
ATOM 646 C C . ALA A 1 90 ? 3.383 -4.347 3.196 1.00 84.06 90 ALA A C 1
ATOM 648 O O . ALA A 1 90 ? 2.544 -4.371 4.097 1.00 84.06 90 ALA A O 1
ATOM 649 N N . TYR A 1 91 ? 3.073 -4.615 1.926 1.00 81.12 91 TYR A N 1
ATOM 650 C CA . TYR A 1 91 ? 1.730 -4.964 1.475 1.00 81.12 91 TYR A CA 1
ATOM 651 C C . TYR A 1 91 ? 1.256 -6.316 2.026 1.00 81.12 91 TYR A C 1
ATOM 653 O O . TYR A 1 91 ? 0.114 -6.442 2.469 1.00 81.12 91 TYR A O 1
ATOM 661 N N . LEU A 1 92 ? 2.134 -7.321 2.079 1.00 82.44 92 LEU A N 1
ATOM 662 C CA . LEU A 1 92 ? 1.837 -8.598 2.728 1.00 82.44 92 LEU A CA 1
ATOM 663 C C . LEU A 1 92 ? 1.557 -8.396 4.222 1.00 82.44 92 LEU A C 1
ATOM 665 O O . LEU A 1 92 ? 0.586 -8.940 4.742 1.00 82.44 92 LEU A O 1
ATOM 669 N N . GLY A 1 93 ? 2.367 -7.577 4.898 1.00 83.94 93 GLY A N 1
ATOM 670 C CA . GLY A 1 93 ? 2.140 -7.193 6.290 1.00 83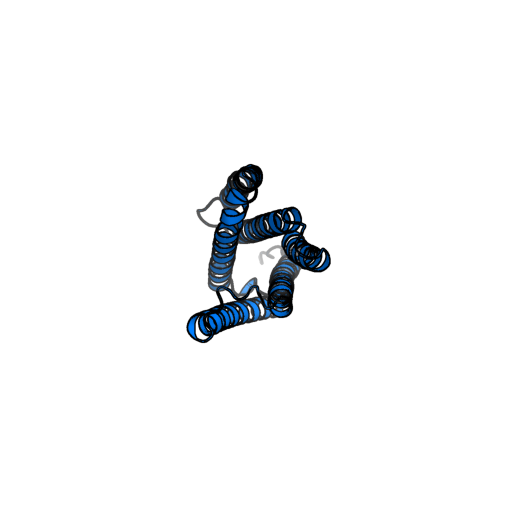.94 93 GLY A CA 1
ATOM 671 C C . GLY A 1 93 ? 0.777 -6.529 6.483 1.00 83.94 93 GLY A C 1
ATOM 672 O O . GLY A 1 93 ? 0.041 -6.894 7.397 1.00 83.94 93 GLY A O 1
ATOM 673 N N . PHE A 1 94 ? 0.403 -5.618 5.582 1.00 83.00 94 PHE A N 1
ATOM 674 C CA . PHE A 1 94 ? -0.927 -5.012 5.545 1.00 83.00 94 PHE A CA 1
ATOM 675 C C . PHE A 1 94 ? -2.020 -6.082 5.434 1.00 83.00 94 PHE A C 1
ATOM 677 O O . PHE A 1 94 ? -2.950 -6.084 6.238 1.00 83.00 94 PHE A O 1
ATOM 684 N N . LEU A 1 95 ? -1.889 -7.020 4.494 1.00 79.06 95 LEU A N 1
ATOM 685 C CA . LEU A 1 95 ? -2.885 -8.060 4.250 1.00 79.06 95 LEU A CA 1
ATOM 686 C C . LEU A 1 95 ? -3.048 -9.005 5.447 1.00 79.06 95 LEU A C 1
ATOM 688 O O . LEU A 1 95 ? -4.170 -9.311 5.854 1.00 79.06 95 LEU A O 1
ATOM 692 N N . VAL A 1 96 ? -1.932 -9.440 6.035 1.00 81.62 96 VAL A N 1
ATOM 693 C CA . VAL A 1 96 ? -1.923 -10.272 7.244 1.00 81.62 96 VAL A CA 1
ATOM 694 C C . VAL A 1 96 ? -2.576 -9.521 8.394 1.00 81.62 96 VAL A C 1
ATOM 696 O O . VAL A 1 96 ? -3.425 -10.079 9.084 1.00 81.62 96 VAL A O 1
ATOM 699 N N . MET A 1 97 ? -2.236 -8.249 8.585 1.00 78.56 97 MET A N 1
ATOM 700 C CA . MET A 1 97 ? -2.778 -7.471 9.691 1.00 78.5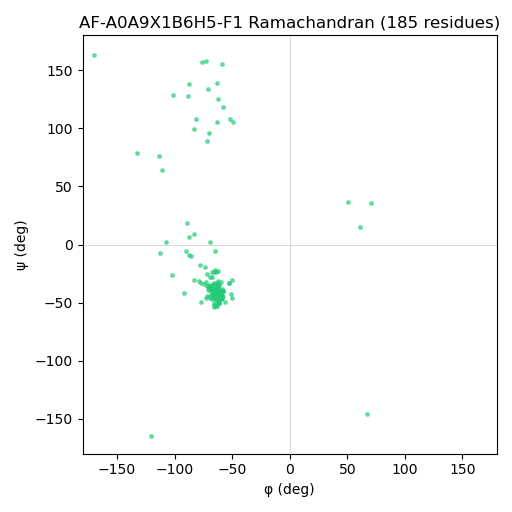6 97 MET A CA 1
ATOM 701 C C . MET A 1 97 ? -4.271 -7.187 9.520 1.00 78.56 97 MET A C 1
ATOM 703 O O . MET A 1 97 ? -5.036 -7.257 10.480 1.00 78.56 97 MET A O 1
ATOM 707 N N . LEU A 1 98 ? -4.712 -6.968 8.283 1.00 76.38 98 LEU A N 1
ATOM 708 C CA . LEU A 1 98 ? -6.121 -6.862 7.936 1.00 76.38 98 LEU A CA 1
ATOM 709 C C . LEU A 1 98 ? -6.871 -8.179 8.204 1.00 76.38 98 LEU A C 1
ATOM 711 O O . LEU A 1 98 ? -7.987 -8.155 8.722 1.00 76.38 98 LEU A O 1
ATOM 715 N N . LEU A 1 99 ? -6.250 -9.332 7.923 1.00 77.00 99 LEU A N 1
ATOM 716 C CA . LEU A 1 99 ? -6.798 -10.648 8.262 1.00 77.00 99 LEU A CA 1
ATOM 717 C C . LEU A 1 99 ? -6.898 -10.847 9.783 1.00 77.00 99 LEU A C 1
ATOM 719 O O . LEU A 1 99 ? -7.917 -11.350 10.259 1.00 77.00 99 LEU A O 1
ATOM 723 N N . VAL A 1 100 ? -5.882 -10.441 10.554 1.00 76.31 100 VAL A N 1
ATOM 724 C CA . VAL A 1 100 ? -5.931 -10.473 12.028 1.00 76.31 100 VAL A CA 1
ATOM 725 C C . VAL A 1 100 ? -7.080 -9.605 12.539 1.00 76.31 100 VAL A C 1
ATOM 727 O O . VAL A 1 100 ? -7.889 -10.081 13.336 1.00 76.31 100 VAL A O 1
ATOM 730 N N . LEU A 1 101 ? -7.211 -8.382 12.020 1.00 72.50 101 LEU A N 1
ATOM 731 C CA . LEU A 1 101 ? -8.278 -7.455 12.389 1.00 72.50 101 LEU A CA 1
ATOM 732 C C . LEU A 1 101 ? -9.669 -8.029 12.081 1.00 72.50 101 LEU A C 1
ATOM 734 O O . LEU A 1 101 ? -10.565 -7.973 12.921 1.00 72.50 101 LEU A O 1
ATOM 738 N N . TYR A 1 102 ? -9.837 -8.659 10.915 1.00 70.12 102 TYR A N 1
ATOM 739 C CA . TYR A 1 102 ? -11.075 -9.349 10.546 1.00 70.12 102 TYR A CA 1
ATOM 740 C C . TYR A 1 102 ? -11.406 -10.523 11.484 1.00 70.12 102 TYR A C 1
ATOM 742 O O . TYR A 1 102 ? -12.579 -10.785 11.763 1.00 70.12 102 TYR A O 1
ATOM 750 N N . ARG A 1 103 ? -10.396 -11.258 11.972 1.00 72.00 103 ARG A N 1
ATOM 751 C CA . ARG A 1 103 ? -10.606 -12.353 12.934 1.00 72.00 103 ARG A CA 1
ATOM 752 C C . ARG A 1 103 ? -10.961 -11.852 14.331 1.00 72.00 103 ARG A C 1
ATOM 754 O O . ARG A 1 103 ? -11.700 -12.553 15.014 1.00 72.00 103 ARG A O 1
ATOM 761 N N . GLN A 1 104 ? -10.440 -10.697 14.739 1.00 68.50 104 GLN A N 1
ATOM 762 C CA . GLN A 1 104 ? -10.706 -10.113 16.054 1.00 68.50 104 GLN A CA 1
ATOM 763 C C . GLN A 1 104 ? -12.083 -9.445 16.119 1.00 68.50 104 GLN A C 1
ATOM 765 O O . GLN A 1 104 ? -12.859 -9.779 17.005 1.00 68.50 104 GLN A O 1
ATOM 770 N N . ASP A 1 105 ? -12.424 -8.583 15.155 1.00 61.88 105 ASP A N 1
ATOM 771 C CA . ASP A 1 105 ? -13.630 -7.750 15.224 1.00 61.88 105 ASP A CA 1
ATOM 772 C C . ASP A 1 105 ? -14.451 -7.783 13.929 1.00 61.88 105 ASP A C 1
ATOM 774 O O . ASP A 1 105 ? -14.479 -6.841 13.132 1.00 61.88 105 ASP A O 1
ATOM 778 N N . ARG A 1 106 ? -15.224 -8.860 13.735 1.00 61.50 106 ARG A N 1
ATOM 779 C CA . ARG A 1 106 ? -16.159 -8.971 12.596 1.00 61.50 106 ARG A CA 1
ATOM 780 C C . ARG A 1 106 ? -17.264 -7.910 12.601 1.00 61.50 106 ARG A C 1
ATOM 782 O O . ARG A 1 106 ? -17.809 -7.605 11.544 1.00 61.50 106 ARG A O 1
ATOM 789 N N . ALA A 1 107 ? -17.581 -7.337 13.764 1.00 55.50 107 ALA A N 1
ATOM 790 C CA . ALA A 1 107 ? -18.622 -6.321 13.923 1.00 55.50 107 ALA A CA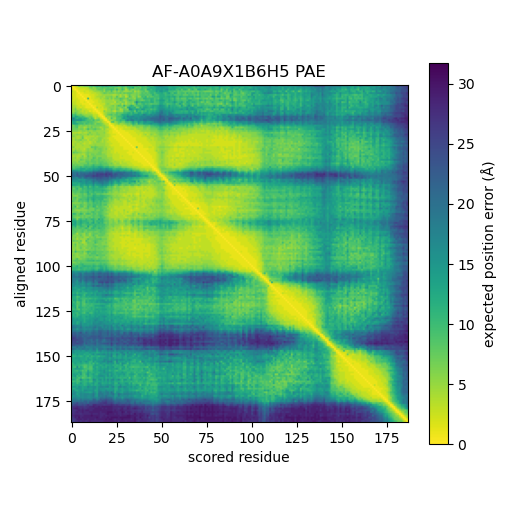 1
ATOM 791 C C . ALA A 1 107 ? -18.236 -4.947 13.335 1.00 55.50 107 ALA A C 1
ATOM 793 O O . ALA A 1 107 ? -19.116 -4.180 12.936 1.00 55.50 107 ALA A O 1
ATOM 794 N N . LEU A 1 108 ? -16.933 -4.647 13.232 1.00 53.62 108 LEU A N 1
ATOM 795 C CA . LEU A 1 108 ? -16.426 -3.390 12.668 1.00 53.62 108 LEU A CA 1
ATOM 796 C C . LEU A 1 108 ? -16.463 -3.369 11.134 1.00 53.62 108 LEU A C 1
ATOM 798 O O . LEU A 1 108 ? -16.433 -2.295 10.533 1.00 53.62 108 LEU A O 1
ATOM 802 N N . PHE A 1 109 ? -16.574 -4.528 10.480 1.00 56.91 109 PHE A N 1
ATOM 803 C CA . PHE A 1 109 ? -16.611 -4.618 9.023 1.00 56.91 109 PHE A CA 1
ATOM 804 C C . PHE A 1 109 ? -18.057 -4.489 8.508 1.00 56.91 109 PHE A C 1
ATOM 806 O O . PHE A 1 109 ? -18.992 -5.143 8.971 1.00 56.91 109 PHE A O 1
ATOM 813 N N . SER A 1 110 ? -18.280 -3.579 7.556 1.00 62.91 110 SER A N 1
ATOM 814 C CA . SER A 1 110 ? -19.523 -3.538 6.774 1.00 62.91 110 SER A CA 1
ATOM 815 C C . SER A 1 110 ? -19.497 -4.660 5.732 1.00 62.91 110 SER A C 1
ATOM 817 O O . SER A 1 110 ? -18.416 -5.099 5.338 1.00 62.91 110 SER A O 1
ATOM 819 N N . ALA A 1 111 ? -20.657 -5.102 5.234 1.00 64.12 111 ALA A N 1
ATOM 820 C CA . ALA A 1 111 ? -20.735 -6.118 4.175 1.00 64.12 111 ALA A CA 1
ATOM 821 C C . ALA A 1 111 ? -19.868 -5.750 2.950 1.00 64.12 111 ALA A C 1
ATOM 823 O O . ALA A 1 111 ? -19.236 -6.614 2.347 1.00 64.12 111 ALA A O 1
ATOM 824 N N . LEU A 1 112 ? -19.751 -4.449 2.657 1.00 59.09 112 LEU A N 1
ATOM 825 C CA . LEU A 1 112 ? -18.912 -3.915 1.583 1.00 59.09 112 LEU A CA 1
ATOM 826 C C . LEU A 1 112 ? -17.405 -4.112 1.837 1.00 59.09 112 LEU A C 1
ATOM 828 O O . LEU A 1 112 ? -16.651 -4.412 0.917 1.00 59.09 112 LEU A O 1
ATOM 832 N N . THR A 1 113 ? -16.970 -3.986 3.093 1.00 64.50 113 THR A N 1
ATOM 833 C CA . THR A 1 113 ? -15.574 -4.179 3.500 1.00 64.50 113 THR A CA 1
ATOM 834 C C . THR A 1 113 ? -15.178 -5.654 3.439 1.00 64.50 113 THR A C 1
ATOM 836 O O . THR A 1 113 ? -14.080 -5.982 3.001 1.00 64.50 113 THR A O 1
ATOM 839 N N . VAL A 1 114 ? -16.087 -6.549 3.845 1.00 67.44 114 VAL A N 1
ATOM 840 C CA . VAL A 1 114 ? -15.887 -8.007 3.766 1.00 67.44 114 VAL A CA 1
ATOM 841 C C . VAL A 1 114 ? -15.821 -8.466 2.313 1.00 67.44 114 VAL A C 1
ATOM 843 O O . VAL A 1 114 ? -14.956 -9.269 1.974 1.00 67.44 114 VAL A O 1
ATOM 846 N N . PHE A 1 115 ? -16.690 -7.925 1.45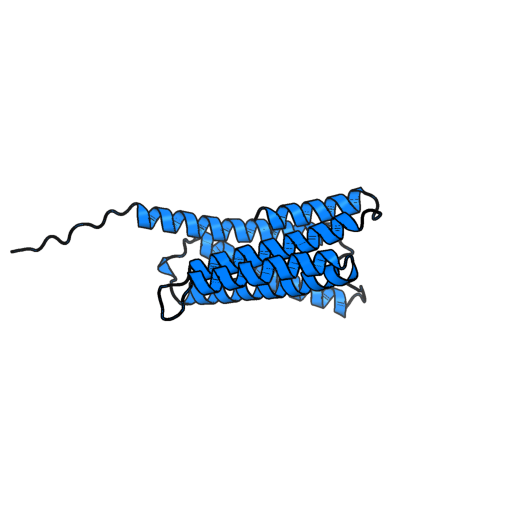2 1.00 72.69 115 PHE A N 1
ATOM 847 C CA . PHE A 1 115 ? -16.642 -8.188 0.016 1.00 72.69 115 PHE A CA 1
ATOM 848 C C . PHE A 1 115 ? -15.321 -7.712 -0.596 1.00 72.69 115 PHE A C 1
ATOM 850 O O . PHE A 1 115 ? -14.643 -8.502 -1.243 1.00 72.69 115 PHE A O 1
ATOM 857 N N . GLY A 1 116 ? -14.914 -6.463 -0.334 1.00 67.62 116 GLY A N 1
ATOM 858 C CA . GLY A 1 116 ? -13.640 -5.926 -0.820 1.00 67.62 116 GLY A CA 1
ATOM 859 C C . GLY A 1 116 ? -12.433 -6.738 -0.343 1.00 67.62 116 GLY A C 1
ATOM 860 O O . GLY A 1 116 ? -11.520 -6.992 -1.121 1.00 67.62 116 GLY A O 1
ATOM 861 N N . PHE A 1 117 ? -12.458 -7.218 0.903 1.00 70.50 117 PHE A N 1
ATOM 862 C CA . PHE A 1 117 ? -11.418 -8.087 1.452 1.00 70.50 117 PHE A CA 1
ATOM 863 C C . PHE A 1 117 ? -11.352 -9.453 0.758 1.00 70.50 117 PHE A C 1
ATOM 865 O O . PHE A 1 117 ? -10.278 -9.865 0.323 1.00 70.50 117 PHE A O 1
ATOM 872 N N . TRP A 1 118 ? -12.485 -10.150 0.621 1.00 71.19 118 TRP A N 1
ATOM 873 C CA . TRP A 1 118 ? -12.540 -11.443 -0.070 1.00 71.19 118 TRP A CA 1
ATOM 874 C C . TRP A 1 118 ? -12.163 -11.321 -1.541 1.00 71.19 118 TRP A C 1
ATOM 876 O O . TRP A 1 118 ? -11.398 -12.139 -2.046 1.00 71.19 118 TRP A O 1
ATOM 886 N N . PHE A 1 119 ? -12.657 -10.280 -2.209 1.00 73.88 119 PHE A N 1
ATOM 887 C CA . PHE A 1 119 ? -12.307 -9.975 -3.587 1.00 73.88 119 PHE A CA 1
ATOM 888 C C . PHE A 1 119 ? -10.799 -9.761 -3.735 1.00 73.88 119 PHE A C 1
ATOM 890 O O . PHE A 1 119 ? -10.187 -10.377 -4.601 1.00 73.88 119 PHE A O 1
ATOM 897 N N . LEU A 1 120 ? -10.182 -8.979 -2.843 1.00 71.56 120 LEU A N 1
ATOM 898 C CA . LEU A 1 120 ? -8.740 -8.745 -2.837 1.00 71.56 120 LEU A CA 1
ATOM 899 C C . LEU A 1 120 ? -7.949 -10.035 -2.591 1.00 71.56 120 LEU A C 1
ATOM 901 O O . LEU A 1 120 ? -6.968 -10.290 -3.282 1.00 71.56 120 LEU A O 1
ATOM 905 N N . LEU A 1 121 ? -8.375 -10.876 -1.647 1.00 74.94 121 LEU A N 1
ATOM 906 C CA . LEU A 1 121 ? -7.680 -12.122 -1.316 1.00 74.94 121 LEU A CA 1
ATOM 907 C C . LEU A 1 121 ? -7.752 -13.133 -2.471 1.00 74.94 121 LEU A C 1
ATOM 909 O O . LEU A 1 121 ? -6.735 -13.720 -2.840 1.00 74.94 121 LEU A O 1
ATOM 913 N N . VAL A 1 122 ? -8.926 -13.280 -3.095 1.00 75.62 122 VAL A N 1
ATOM 914 C CA . VAL A 1 122 ? -9.105 -14.091 -4.311 1.00 75.62 122 VAL A CA 1
ATOM 915 C C . VAL A 1 122 ? -8.279 -13.519 -5.460 1.00 75.62 122 VAL A C 1
ATOM 917 O O . VAL A 1 122 ? -7.573 -14.263 -6.134 1.00 75.62 122 VAL A O 1
ATOM 920 N N . PHE A 1 123 ? -8.303 -12.203 -5.654 1.00 74.50 123 PHE A N 1
ATOM 921 C CA . PHE A 1 123 ? -7.525 -11.524 -6.682 1.00 74.50 123 PHE A CA 1
ATOM 922 C C . PHE A 1 123 ? -6.013 -11.756 -6.513 1.00 74.50 123 PHE A C 1
ATOM 924 O O . PHE A 1 123 ? -5.334 -12.117 -7.474 1.00 74.50 123 PHE A O 1
ATOM 931 N N . VAL A 1 124 ? -5.480 -11.644 -5.292 1.00 75.50 124 VAL A N 1
ATOM 932 C CA . VAL A 1 124 ? -4.071 -11.947 -4.986 1.00 75.50 124 VAL A CA 1
ATOM 933 C C . VAL A 1 124 ? -3.756 -13.429 -5.233 1.00 75.50 124 VAL A C 1
ATOM 935 O O . VAL A 1 124 ? -2.743 -13.755 -5.847 1.00 75.50 124 VAL A O 1
ATOM 938 N N . ALA A 1 125 ? -4.634 -14.350 -4.830 1.00 74.31 125 ALA A N 1
ATOM 939 C CA . ALA A 1 125 ? -4.431 -15.779 -5.076 1.00 74.31 125 ALA A CA 1
ATOM 940 C C . ALA A 1 125 ? -4.407 -16.113 -6.581 1.00 74.31 125 ALA A C 1
ATOM 942 O O . ALA A 1 125 ? -3.535 -16.854 -7.047 1.00 74.31 125 ALA A O 1
ATOM 943 N N . VAL A 1 126 ? -5.326 -15.530 -7.356 1.00 74.88 126 VAL A N 1
ATOM 944 C CA . VAL A 1 126 ? -5.405 -15.701 -8.813 1.00 74.88 126 VAL A CA 1
ATOM 945 C C . VAL A 1 126 ? -4.185 -15.093 -9.495 1.00 74.88 126 VAL A C 1
ATOM 947 O O . VAL A 1 126 ? -3.589 -15.745 -10.349 1.00 74.88 126 VAL A O 1
ATOM 950 N N . THR A 1 127 ? -3.761 -13.889 -9.110 1.00 70.62 127 THR A N 1
ATOM 951 C CA . THR A 1 127 ? -2.580 -13.237 -9.699 1.00 70.62 127 THR A CA 1
ATOM 952 C C . THR A 1 127 ? -1.293 -14.005 -9.396 1.00 70.62 127 THR A C 1
ATOM 954 O O . THR A 1 127 ? -0.509 -14.232 -10.316 1.00 70.62 127 THR A O 1
ATOM 957 N N . ILE A 1 128 ? -1.098 -14.516 -8.174 1.00 72.31 128 ILE A N 1
ATOM 958 C CA . ILE A 1 128 ? 0.047 -15.385 -7.835 1.00 72.31 128 ILE A CA 1
ATOM 959 C C . ILE A 1 128 ? 0.022 -16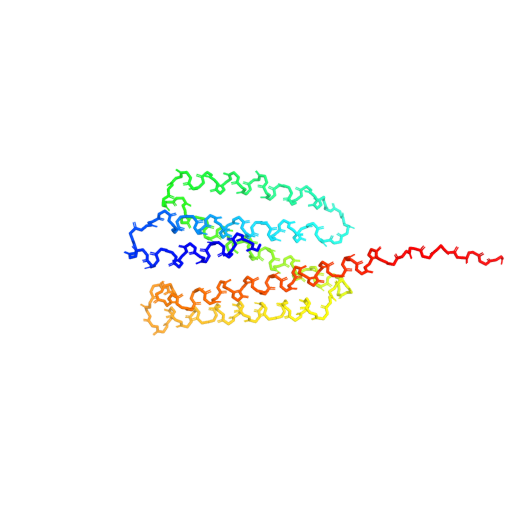.671 -8.671 1.00 72.31 128 ILE A C 1
ATOM 961 O O . ILE A 1 128 ? 1.041 -17.059 -9.245 1.00 72.31 128 ILE A O 1
ATOM 965 N N . THR A 1 129 ? -1.140 -17.319 -8.776 1.00 69.62 129 THR A N 1
ATOM 966 C CA . THR A 1 129 ? -1.303 -18.559 -9.553 1.00 69.62 129 THR A CA 1
ATOM 967 C C . THR A 1 129 ? -1.031 -18.322 -11.038 1.00 69.62 129 THR A C 1
ATOM 969 O O . THR A 1 129 ? -0.284 -19.072 -11.660 1.00 69.62 129 THR A O 1
ATOM 972 N N . THR A 1 130 ? -1.562 -17.233 -11.590 1.00 68.44 130 THR A N 1
ATOM 973 C CA . THR A 1 130 ? -1.340 -16.819 -12.982 1.00 68.44 130 THR A CA 1
ATOM 974 C C . THR A 1 130 ? 0.135 -16.506 -13.228 1.00 68.44 130 THR A C 1
ATOM 976 O O . THR A 1 130 ? 0.698 -16.967 -14.218 1.00 68.44 130 THR A O 1
ATOM 979 N N . THR A 1 131 ? 0.799 -15.823 -12.288 1.00 64.88 131 THR A N 1
ATOM 980 C CA . THR A 1 131 ? 2.247 -15.559 -12.337 1.00 64.88 131 THR A CA 1
ATOM 981 C C . THR A 1 131 ? 3.053 -16.849 -12.364 1.00 64.88 131 THR A C 1
ATOM 983 O O . THR A 1 131 ? 3.939 -16.999 -13.204 1.00 64.88 131 THR A O 1
ATOM 986 N N . ARG A 1 132 ? 2.730 -17.803 -11.482 1.00 66.62 132 ARG A N 1
ATOM 987 C CA . ARG A 1 132 ? 3.366 -19.128 -11.431 1.00 66.62 132 ARG A CA 1
ATOM 988 C C . ARG A 1 132 ? 3.163 -19.913 -12.720 1.00 66.62 132 ARG A C 1
ATOM 990 O O . ARG A 1 132 ? 4.112 -20.513 -13.210 1.00 66.62 132 ARG A O 1
ATOM 997 N N . ILE A 1 133 ? 1.955 -19.913 -13.278 1.00 64.12 133 ILE A N 1
ATOM 998 C CA . ILE A 1 133 ? 1.663 -20.614 -14.534 1.00 64.12 133 ILE A CA 1
ATOM 999 C C . ILE A 1 133 ? 2.438 -19.977 -15.693 1.00 64.12 133 ILE A C 1
ATOM 1001 O O . ILE A 1 133 ? 3.064 -20.704 -16.462 1.00 64.12 133 ILE A O 1
ATOM 1005 N N . ALA A 1 134 ? 2.465 -18.645 -15.781 1.00 59.78 134 ALA A N 1
ATOM 1006 C CA . ALA A 1 134 ? 3.207 -17.926 -16.814 1.00 59.78 134 ALA A CA 1
ATOM 1007 C C . ALA A 1 134 ? 4.719 -18.213 -16.751 1.00 59.78 134 ALA A C 1
ATOM 1009 O O . ALA A 1 134 ? 5.325 -18.535 -17.771 1.00 59.78 134 ALA A O 1
ATOM 1010 N N . THR A 1 135 ? 5.317 -18.189 -15.555 1.00 60.06 135 THR A N 1
ATOM 1011 C CA . THR A 1 135 ? 6.754 -18.475 -15.374 1.00 60.06 135 THR A CA 1
ATOM 1012 C C . THR A 1 135 ? 7.112 -19.947 -15.595 1.00 60.06 135 THR A C 1
ATOM 1014 O O . THR A 1 135 ? 8.164 -20.231 -16.158 1.00 60.06 135 THR A O 1
ATOM 1017 N N . LEU A 1 136 ? 6.254 -20.898 -15.202 1.00 60.03 136 LEU A N 1
ATOM 1018 C CA . LEU A 1 136 ? 6.550 -22.335 -15.313 1.00 60.03 136 LEU A CA 1
ATOM 1019 C C . LEU A 1 136 ? 6.261 -22.935 -16.695 1.00 60.03 136 LEU A C 1
ATOM 1021 O O . LEU A 1 136 ? 6.893 -23.921 -17.065 1.00 60.03 136 LEU A O 1
ATOM 1025 N N . ARG A 1 137 ? 5.280 -22.408 -17.438 1.00 53.25 137 ARG A N 1
ATOM 1026 C CA . ARG A 1 137 ? 4.841 -23.001 -18.716 1.00 53.25 137 ARG A CA 1
ATOM 1027 C C . ARG A 1 137 ? 5.357 -22.275 -19.950 1.00 53.25 137 ARG A C 1
ATOM 1029 O O . ARG A 1 137 ? 5.445 -22.913 -20.991 1.00 53.25 137 ARG A O 1
ATOM 1036 N N . LEU A 1 138 ? 5.666 -20.981 -19.854 1.00 54.09 138 LEU A N 1
ATOM 1037 C CA . LEU A 1 138 ? 5.987 -20.168 -21.030 1.00 54.09 138 LEU A CA 1
ATOM 1038 C C . LEU A 1 138 ? 7.451 -19.697 -21.087 1.00 54.09 138 LEU A C 1
ATOM 1040 O O . LEU A 1 138 ? 7.845 -19.159 -22.112 1.00 54.09 138 LEU A O 1
ATOM 1044 N N . VAL A 1 139 ? 8.271 -19.915 -20.043 1.00 47.94 139 VAL A N 1
ATOM 1045 C CA . VAL A 1 139 ? 9.679 -19.441 -19.977 1.00 47.94 139 VAL A CA 1
ATOM 1046 C C . VAL A 1 139 ? 9.786 -17.938 -20.305 1.00 47.94 139 VAL A C 1
ATOM 1048 O O . VAL A 1 139 ? 10.732 -17.476 -20.934 1.00 47.94 139 VAL A O 1
ATOM 1051 N N . LEU A 1 140 ? 8.795 -17.145 -19.882 1.00 49.47 140 LEU A N 1
ATOM 1052 C CA . LEU A 1 140 ? 8.916 -15.687 -19.868 1.00 49.47 140 LEU A CA 1
ATOM 1053 C C . LEU A 1 140 ? 9.552 -15.248 -18.535 1.00 49.47 140 LEU A C 1
ATOM 1055 O O . LEU A 1 140 ? 9.166 -15.777 -17.487 1.00 49.47 140 LEU A O 1
ATOM 1059 N N . PRO A 1 141 ? 10.490 -14.280 -18.540 1.00 49.12 141 PRO A N 1
ATOM 10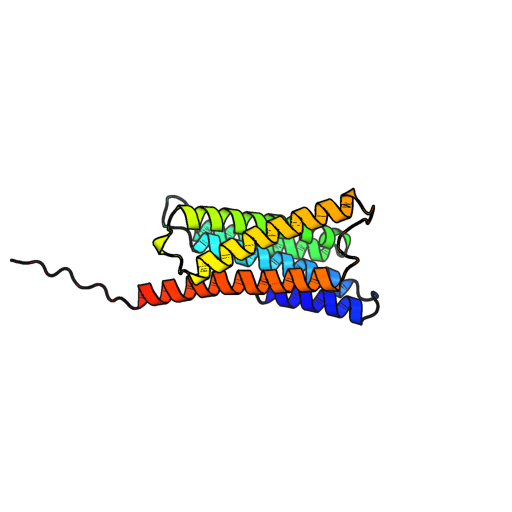60 C CA . PRO A 1 141 ? 11.210 -13.846 -17.339 1.00 49.12 141 PRO A CA 1
ATOM 1061 C C . PRO A 1 141 ? 10.301 -13.201 -16.273 1.00 49.12 141 PRO A C 1
ATOM 1063 O O . PRO A 1 141 ? 10.639 -13.227 -15.090 1.00 49.12 141 PRO A O 1
ATOM 1066 N N . SER A 1 142 ? 9.134 -12.666 -16.655 1.00 45.94 142 SER A N 1
ATOM 1067 C CA . SER A 1 142 ? 8.157 -12.042 -15.748 1.00 45.94 142 SER A CA 1
ATOM 1068 C C . SER A 1 142 ? 6.816 -11.752 -16.450 1.00 45.94 142 SER A C 1
ATOM 1070 O O . SER A 1 142 ? 6.735 -11.671 -17.672 1.00 45.94 142 SER A O 1
ATOM 1072 N N . LEU A 1 143 ? 5.750 -11.524 -15.667 1.00 45.78 143 LEU A N 1
ATOM 1073 C CA . LEU A 1 143 ? 4.426 -11.043 -16.124 1.00 45.78 143 LEU A CA 1
ATOM 1074 C C . LEU A 1 143 ? 4.433 -9.578 -16.621 1.00 45.78 143 LEU A C 1
ATOM 1076 O O . LEU A 1 143 ? 3.390 -9.042 -16.980 1.00 45.78 143 LEU A O 1
ATOM 1080 N N . SER A 1 144 ? 5.598 -8.924 -16.631 1.00 43.44 144 SER A N 1
ATOM 1081 C CA . SER A 1 144 ? 5.790 -7.509 -16.974 1.00 43.44 144 SER A CA 1
ATOM 1082 C C . SER A 1 144 ? 6.029 -7.259 -18.470 1.00 43.44 144 SER A C 1
ATOM 1084 O O . SER A 1 144 ? 6.604 -6.243 -18.823 1.00 43.44 144 SER A O 1
ATOM 1086 N N . HIS A 1 145 ? 5.678 -8.204 -19.346 1.00 45.75 145 HIS A N 1
ATOM 1087 C CA . HIS A 1 145 ? 5.620 -7.994 -20.806 1.00 45.75 145 HIS A CA 1
ATOM 1088 C C . HIS A 1 145 ? 4.171 -7.940 -21.325 1.00 45.75 145 HIS A C 1
ATOM 1090 O O . HIS A 1 145 ? 3.937 -7.833 -22.525 1.00 45.75 145 HIS A O 1
ATOM 1096 N N . ALA A 1 146 ? 3.184 -8.047 -20.428 1.00 49.25 146 ALA A N 1
ATOM 1097 C CA . ALA A 1 146 ? 1.773 -7.850 -20.731 1.00 49.25 146 ALA A CA 1
ATOM 1098 C C . ALA A 1 146 ? 1.282 -6.591 -19.999 1.00 49.25 146 ALA A C 1
ATOM 1100 O O . ALA A 1 146 ? 0.607 -6.682 -18.970 1.00 49.25 146 ALA A O 1
ATOM 1101 N N . ASP A 1 147 ? 1.643 -5.417 -20.524 1.00 56.16 147 ASP A N 1
ATOM 1102 C CA . ASP A 1 147 ? 1.413 -4.091 -19.915 1.00 56.16 147 ASP A CA 1
ATOM 1103 C C . ASP A 1 147 ? -0.047 -3.848 -19.525 1.00 56.16 147 ASP A C 1
ATOM 1105 O O . ASP A 1 147 ? -0.357 -3.242 -18.497 1.00 56.16 147 ASP A O 1
ATOM 1109 N N . LEU A 1 148 ? -0.966 -4.411 -20.306 1.00 57.00 148 LEU A N 1
ATOM 1110 C CA . LEU A 1 148 ? -2.401 -4.313 -20.074 1.00 57.00 148 LEU A CA 1
ATOM 1111 C C . LEU A 1 148 ? -2.832 -5.079 -18.812 1.00 57.00 148 LEU A C 1
ATOM 1113 O O . LEU A 1 148 ? -3.665 -4.600 -18.044 1.00 57.00 148 LEU A O 1
ATOM 1117 N N . LEU A 1 149 ? -2.232 -6.245 -18.552 1.00 57.97 149 LEU A N 1
ATOM 1118 C CA . LEU A 1 149 ? -2.540 -7.060 -17.377 1.00 57.97 149 LEU A CA 1
ATOM 1119 C C . LEU A 1 149 ? -1.880 -6.494 -16.114 1.00 57.97 149 LEU A C 1
ATOM 1121 O O . LEU A 1 149 ? -2.470 -6.552 -15.035 1.00 57.97 149 LEU A O 1
ATOM 1125 N N . HIS A 1 150 ? -0.694 -5.898 -16.257 1.00 60.75 150 HIS A N 1
ATOM 1126 C CA . HIS A 1 150 ? 0.009 -5.232 -15.165 1.00 60.75 150 HIS A CA 1
ATOM 1127 C C . HIS A 1 150 ? -0.758 -3.992 -14.679 1.00 60.75 150 HIS A C 1
ATOM 1129 O O . HIS A 1 150 ? -1.152 -3.940 -13.511 1.00 60.75 150 HIS A O 1
ATOM 1135 N N . GLY A 1 151 ? -1.097 -3.065 -15.581 1.00 63.44 151 GLY A N 1
ATOM 1136 C CA . GLY A 1 151 ? -1.879 -1.872 -15.240 1.00 63.44 151 GLY A CA 1
ATOM 1137 C C . GLY A 1 151 ? -3.295 -2.193 -14.744 1.00 63.44 151 GLY A C 1
ATOM 1138 O O . GLY A 1 151 ? -3.780 -1.574 -13.789 1.00 63.44 151 GLY A O 1
ATOM 1139 N N . ALA A 1 152 ? -3.952 -3.210 -15.320 1.00 62.88 152 ALA A N 1
ATOM 1140 C CA . ALA A 1 152 ? -5.245 -3.685 -14.826 1.00 62.88 152 ALA A CA 1
ATOM 1141 C C . ALA A 1 152 ? -5.133 -4.234 -13.400 1.00 62.88 152 ALA A C 1
ATOM 1143 O O . ALA A 1 152 ? -5.989 -3.946 -12.562 1.00 62.88 152 ALA A O 1
ATOM 1144 N N . SER A 1 153 ? -4.066 -4.982 -13.102 1.00 66.19 153 SER A N 1
ATOM 1145 C CA . SER A 1 153 ? -3.864 -5.555 -11.775 1.00 66.19 153 SER A CA 1
ATOM 1146 C C . SER A 1 153 ? -3.656 -4.485 -10.699 1.00 66.19 153 SER A C 1
ATOM 1148 O O . SER A 1 153 ? -4.253 -4.564 -9.626 1.00 66.19 153 SER A O 1
ATOM 1150 N N . GLU A 1 154 ? -2.903 -3.432 -11.010 1.00 65.00 154 GLU A N 1
ATOM 1151 C CA . GLU A 1 154 ? -2.640 -2.321 -10.094 1.00 65.00 154 GLU A CA 1
ATOM 1152 C C . GLU A 1 154 ? -3.879 -1.435 -9.882 1.00 65.00 154 GLU A C 1
ATOM 1154 O O . GLU A 1 154 ? -4.166 -0.987 -8.764 1.00 65.00 154 GLU A O 1
ATOM 1159 N N . SER A 1 155 ? -4.683 -1.262 -10.935 1.00 65.38 155 SER A N 1
ATOM 1160 C CA . SER A 1 155 ? -5.967 -0.555 -10.877 1.00 65.38 155 SER A CA 1
ATOM 1161 C C . SER A 1 155 ? -6.994 -1.320 -10.035 1.00 65.38 155 SER A C 1
ATOM 1163 O O . SER A 1 155 ? -7.616 -0.744 -9.141 1.00 65.38 155 SER A O 1
ATOM 1165 N N . LEU A 1 156 ? -7.132 -2.634 -10.250 1.00 69.94 156 LEU A N 1
ATOM 1166 C CA . LEU A 1 156 ? -8.016 -3.513 -9.471 1.00 69.94 156 LEU A CA 1
ATOM 1167 C C . LEU A 1 156 ? -7.615 -3.563 -7.994 1.00 69.94 156 LEU A C 1
ATOM 1169 O O . LEU A 1 156 ? -8.476 -3.502 -7.110 1.00 69.94 156 LEU A O 1
ATOM 1173 N N . LEU A 1 157 ? -6.313 -3.615 -7.713 1.00 70.81 157 LEU A N 1
ATOM 1174 C CA . LEU A 1 157 ? -5.777 -3.580 -6.355 1.00 70.81 157 LEU A CA 1
ATOM 1175 C C . LEU A 1 157 ? -6.058 -2.230 -5.678 1.00 70.81 157 LEU A C 1
ATOM 1177 O O . LEU A 1 157 ? -6.475 -2.191 -4.519 1.00 70.81 157 LEU A O 1
ATOM 1181 N N . SER A 1 158 ? -5.926 -1.122 -6.411 1.00 68.38 158 SER A N 1
ATOM 1182 C CA . SER A 1 158 ? -6.268 0.221 -5.926 1.00 68.38 158 SER A CA 1
ATOM 1183 C C . SER A 1 158 ? -7.762 0.372 -5.621 1.00 68.38 158 SER A C 1
ATOM 1185 O O . SER A 1 158 ? -8.118 0.881 -4.557 1.00 68.38 158 SER A O 1
ATOM 1187 N N . VAL A 1 159 ? -8.641 -0.125 -6.497 1.00 69.88 159 VAL A N 1
ATOM 1188 C CA . VAL A 1 159 ? -10.100 -0.128 -6.281 1.00 69.88 159 VAL A CA 1
ATOM 1189 C C . VAL A 1 159 ? -10.474 -0.987 -5.070 1.00 69.88 159 VAL A C 1
ATOM 1191 O O . VAL A 1 159 ? -11.261 -0.559 -4.226 1.00 69.88 159 VAL A O 1
ATOM 1194 N N . SER A 1 160 ? -9.872 -2.169 -4.931 1.00 67.75 160 SER A N 1
ATOM 1195 C CA . SER A 1 160 ? -10.128 -3.072 -3.802 1.00 67.75 160 SER A CA 1
ATOM 1196 C C . SER A 1 160 ? -9.712 -2.447 -2.472 1.00 67.75 160 SER A C 1
ATOM 1198 O O . SER A 1 160 ? -10.491 -2.413 -1.518 1.00 67.75 160 SER A O 1
ATOM 1200 N N . ASN A 1 161 ? -8.506 -1.877 -2.423 1.00 72.12 161 ASN A N 1
ATOM 1201 C CA . ASN A 1 161 ? -8.016 -1.176 -1.243 1.00 72.12 161 ASN A CA 1
ATOM 1202 C C . ASN A 1 161 ? -8.882 0.055 -0.908 1.00 72.12 161 ASN A C 1
ATOM 1204 O O . ASN A 1 161 ? -9.123 0.335 0.268 1.00 72.12 161 ASN A O 1
ATOM 1208 N N . PHE A 1 162 ? -9.393 0.769 -1.918 1.00 73.94 162 PHE A N 1
ATOM 1209 C CA . PHE A 1 162 ? -10.325 1.879 -1.720 1.00 73.94 162 PHE A CA 1
ATOM 1210 C C . PHE A 1 162 ? -11.652 1.410 -1.110 1.00 73.94 162 PHE A C 1
ATOM 1212 O O . PHE A 1 162 ? -12.113 2.007 -0.138 1.00 73.94 162 PHE A O 1
ATOM 1219 N N . LEU A 1 163 ? -12.241 0.321 -1.614 1.00 69.06 163 LEU A N 1
ATOM 1220 C CA . LEU A 1 163 ? -13.476 -0.256 -1.068 1.00 69.06 163 LEU A CA 1
ATOM 1221 C C . LEU A 1 163 ? -13.313 -0.677 0.399 1.00 69.06 163 LEU A C 1
ATOM 1223 O O . LEU A 1 163 ? -14.202 -0.422 1.216 1.00 69.06 163 LEU A O 1
ATOM 1227 N N . ILE A 1 164 ? -12.165 -1.265 0.752 1.00 68.81 164 ILE A N 1
ATOM 1228 C CA . ILE A 1 164 ? -11.838 -1.635 2.135 1.00 68.81 164 ILE A CA 1
ATOM 1229 C C . ILE A 1 164 ? -11.737 -0.379 3.012 1.00 68.81 164 ILE A C 1
ATOM 1231 O O . ILE A 1 164 ? -12.431 -0.278 4.025 1.00 68.81 164 ILE A O 1
ATOM 1235 N N . ALA A 1 165 ? -10.934 0.609 2.610 1.00 71.88 165 ALA A N 1
ATOM 1236 C CA . ALA A 1 165 ? -10.755 1.844 3.373 1.00 71.88 165 ALA A CA 1
ATOM 1237 C C . ALA A 1 165 ? -12.078 2.611 3.555 1.00 71.88 165 ALA A C 1
ATOM 1239 O O . ALA A 1 165 ? -12.408 3.046 4.660 1.00 71.88 165 ALA A O 1
ATOM 1240 N N . PHE A 1 166 ? -12.876 2.725 2.492 1.00 72.25 166 PHE A N 1
ATOM 1241 C CA . PHE A 1 166 ? -14.181 3.379 2.523 1.00 72.25 166 PHE A CA 1
ATOM 1242 C C . PHE A 1 166 ? -15.179 2.635 3.420 1.00 72.25 166 PHE A C 1
ATOM 1244 O O . PHE A 1 166 ? -15.927 3.256 4.179 1.00 72.25 166 PHE A O 1
ATOM 1251 N N . GLY A 1 167 ? -15.165 1.300 3.386 1.00 68.25 167 GLY A N 1
ATOM 1252 C CA . GLY A 1 167 ? -15.994 0.465 4.248 1.00 68.25 167 GLY A CA 1
ATOM 1253 C C . GLY A 1 167 ? -15.678 0.647 5.736 1.00 68.25 167 GLY A C 1
ATOM 1254 O O . GLY A 1 167 ? -16.603 0.768 6.544 1.00 68.25 167 GLY A O 1
ATOM 1255 N N . VAL A 1 168 ? -14.391 0.726 6.095 1.00 71.69 168 VAL A N 1
ATOM 1256 C CA . VAL A 1 168 ? -13.947 1.044 7.466 1.00 71.69 168 VAL A CA 1
ATOM 1257 C C . VAL A 1 168 ? -14.360 2.468 7.858 1.00 71.69 168 VAL A C 1
ATOM 1259 O O . VAL A 1 168 ? -14.940 2.668 8.925 1.00 71.69 168 VAL A O 1
ATOM 1262 N N . TYR A 1 169 ? -14.152 3.454 6.980 1.00 75.12 169 TYR A N 1
ATOM 1263 C CA . TYR A 1 169 ? -14.511 4.853 7.234 1.00 75.12 169 TYR A CA 1
ATOM 1264 C C . TYR A 1 169 ? -16.008 5.046 7.516 1.00 75.12 169 TYR A C 1
ATOM 1266 O O . TYR A 1 169 ? -16.380 5.694 8.496 1.00 75.12 169 TYR A O 1
ATOM 1274 N N . ARG A 1 170 ? -16.890 4.440 6.707 1.00 73.44 170 ARG A N 1
ATOM 1275 C CA . ARG A 1 170 ? -18.345 4.519 6.931 1.00 73.44 170 ARG A CA 1
ATOM 1276 C C . ARG A 1 170 ? -18.765 3.904 8.262 1.00 73.44 170 ARG A C 1
ATOM 1278 O O . ARG A 1 170 ? -19.701 4.400 8.884 1.00 73.44 170 ARG A O 1
ATOM 1285 N N . ARG A 1 171 ? -18.093 2.837 8.704 1.00 68.50 171 ARG A N 1
ATOM 1286 C CA . ARG A 1 171 ? -18.378 2.192 9.991 1.00 68.50 171 ARG A CA 1
ATOM 1287 C C . ARG A 1 171 ? -17.930 3.042 11.167 1.00 68.50 171 ARG A C 1
ATOM 1289 O O . ARG A 1 171 ? -18.738 3.223 12.069 1.00 68.50 171 ARG A O 1
ATOM 1296 N N . LEU A 1 172 ? -16.733 3.628 11.107 1.00 68.38 172 LEU A N 1
ATOM 1297 C CA . LEU A 1 172 ? -16.256 4.585 12.111 1.00 68.38 172 LEU A CA 1
ATOM 1298 C C . LEU A 1 172 ? -17.187 5.797 12.237 1.00 68.38 172 LEU A C 1
ATOM 1300 O O . LEU A 1 172 ? -17.476 6.235 13.345 1.00 68.38 172 LEU A O 1
ATOM 1304 N N . GLN A 1 173 ? -17.706 6.317 11.121 1.00 72.56 173 GLN A N 1
ATOM 1305 C CA . GLN A 1 173 ? -18.716 7.377 11.161 1.00 72.56 173 GLN A CA 1
ATOM 1306 C C . GLN A 1 173 ? -20.035 6.905 11.788 1.00 72.56 173 GLN A C 1
ATOM 1308 O O . GLN A 1 173 ? -20.597 7.606 12.624 1.00 72.56 173 GLN A O 1
ATOM 1313 N N . ALA A 1 174 ? -20.512 5.705 11.446 1.00 67.06 174 ALA A N 1
ATOM 1314 C CA . ALA A 1 174 ? -21.745 5.158 12.012 1.00 67.06 174 ALA A CA 1
ATOM 1315 C C . ALA A 1 174 ? -21.656 4.901 13.530 1.00 67.06 174 ALA A C 1
ATOM 1317 O O . ALA A 1 174 ? -22.654 5.073 14.227 1.00 67.06 174 ALA A O 1
ATOM 1318 N N . THR A 1 175 ? -20.488 4.517 14.059 1.00 61.06 175 THR A N 1
ATOM 1319 C CA . THR A 1 175 ? -20.262 4.420 15.512 1.00 61.06 175 THR A CA 1
ATOM 1320 C C . THR A 1 175 ? -20.117 5.784 16.175 1.00 61.06 175 THR A C 1
ATOM 1322 O O . THR A 1 175 ? -20.600 5.948 17.288 1.00 61.06 175 THR A O 1
ATOM 1325 N N . ARG A 1 176 ? -19.531 6.783 15.500 1.00 59.91 176 ARG A N 1
ATOM 1326 C CA . ARG A 1 176 ? -19.423 8.158 16.024 1.00 59.91 176 ARG A CA 1
ATOM 1327 C C . ARG A 1 176 ? -20.775 8.870 16.147 1.00 59.91 176 ARG A C 1
ATOM 1329 O O . ARG A 1 176 ? -20.911 9.764 16.972 1.00 59.91 176 ARG A O 1
ATOM 1336 N N . VAL A 1 177 ? -21.749 8.494 15.314 1.00 57.03 177 VAL A N 1
ATOM 1337 C CA . VAL A 1 177 ? -23.085 9.114 15.253 1.00 57.03 177 VAL A CA 1
ATOM 1338 C C . VAL A 1 177 ? -24.072 8.515 16.262 1.00 57.03 177 VAL A C 1
ATOM 1340 O O . VAL A 1 177 ? -25.120 9.113 16.468 1.00 57.03 177 VAL A O 1
ATOM 1343 N N . ARG A 1 178 ? -23.769 7.400 16.949 1.00 45.50 178 ARG A N 1
ATOM 1344 C CA . ARG A 1 178 ? -24.566 6.996 18.123 1.00 45.50 178 ARG A CA 1
ATOM 1345 C C . ARG A 1 178 ? -24.089 7.795 19.340 1.00 45.50 178 ARG A C 1
ATOM 1347 O O . ARG A 1 178 ? -22.996 7.504 19.828 1.00 45.50 178 ARG A O 1
ATOM 1354 N N . PRO A 1 179 ? -24.857 8.773 19.854 1.00 47.78 179 PRO A N 1
ATOM 1355 C CA . PRO A 1 179 ? -24.552 9.359 21.148 1.00 47.78 179 PRO A CA 1
ATOM 1356 C C . PRO A 1 179 ? -24.689 8.247 22.189 1.00 47.78 179 PRO A C 1
ATOM 1358 O O . PRO A 1 179 ? -25.604 7.428 22.104 1.00 47.78 179 PRO A O 1
ATOM 1361 N N . SER A 1 180 ?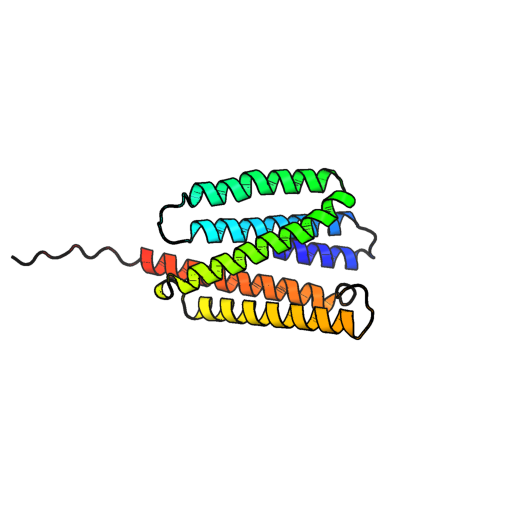 -23.773 8.199 23.150 1.00 54.66 180 SER A N 1
ATOM 1362 C CA . SER A 1 180 ? -23.921 7.384 24.352 1.00 54.66 180 SER A CA 1
ATOM 1363 C C . SER A 1 180 ? -25.273 7.696 24.994 1.00 54.66 180 SER A C 1
ATOM 1365 O O . SER A 1 180 ? -25.441 8.788 25.541 1.00 54.66 180 SER A O 1
ATOM 1367 N N . GLU A 1 181 ? -26.237 6.776 24.918 1.00 51.34 181 GLU A N 1
ATOM 1368 C CA . GLU A 1 181 ? -27.409 6.843 25.788 1.00 51.34 181 GLU A CA 1
ATOM 1369 C C . GLU A 1 181 ? -26.888 6.827 27.231 1.00 51.34 181 GLU A C 1
ATOM 1371 O O . GLU A 1 181 ? -26.184 5.882 27.609 1.00 51.34 181 GLU A O 1
ATOM 1376 N N . PRO A 1 182 ? -27.137 7.875 28.038 1.00 50.81 182 PRO A N 1
ATOM 1377 C CA . PRO A 1 182 ? -26.785 7.821 29.442 1.00 50.81 182 PRO A CA 1
ATOM 1378 C C . PRO A 1 182 ? -27.602 6.696 30.072 1.00 50.81 182 PRO A C 1
ATOM 1380 O O . PRO A 1 182 ? -28.826 6.665 29.945 1.00 50.81 182 PRO A O 1
ATOM 1383 N N . ALA A 1 183 ? -26.904 5.765 30.725 1.00 54.16 183 ALA A N 1
ATOM 1384 C CA . ALA A 1 183 ? -27.502 4.696 31.505 1.00 54.16 183 ALA A CA 1
ATOM 1385 C C . ALA A 1 183 ? -28.543 5.303 32.453 1.00 54.16 183 ALA A C 1
ATOM 1387 O O . ALA A 1 183 ? -28.203 5.978 33.427 1.00 54.16 183 ALA A O 1
ATOM 1388 N N . CYS A 1 184 ? -29.818 5.109 32.122 1.00 56.06 184 CYS A N 1
ATOM 1389 C CA . CYS A 1 184 ? -30.919 5.489 32.979 1.00 56.06 184 CYS A CA 1
ATOM 1390 C C . CYS A 1 184 ? -30.882 4.525 34.167 1.00 56.06 184 CYS A C 1
ATOM 1392 O O . CYS A 1 184 ? -31.330 3.384 34.072 1.00 56.06 184 CYS A O 1
ATOM 1394 N N . TRP A 1 185 ? -30.252 4.957 35.259 1.00 52.81 185 TRP A N 1
ATOM 1395 C CA . TRP A 1 185 ? -30.322 4.274 36.542 1.00 52.81 185 TRP A CA 1
ATOM 1396 C C . TRP A 1 185 ? -31.781 4.307 37.006 1.00 52.81 185 TRP A C 1
ATOM 1398 O O . TRP A 1 185 ? -32.297 5.360 37.388 1.00 52.81 185 TRP A O 1
ATOM 1408 N N . SER A 1 186 ? -32.467 3.166 36.917 1.00 56.28 186 SER A N 1
ATOM 1409 C CA . SER A 1 186 ? -33.762 2.975 37.564 1.00 56.28 186 SER A CA 1
ATOM 1410 C C . SER A 1 186 ? -33.556 2.884 39.075 1.00 56.28 186 SER A C 1
ATOM 1412 O O . SER A 1 186 ? -32.644 2.193 39.528 1.00 56.28 186 SER A O 1
ATOM 1414 N N . LYS A 1 187 ? -34.408 3.624 39.786 1.00 53.59 187 LYS A N 1
ATOM 1415 C CA . LYS A 1 187 ? -34.486 3.810 41.241 1.00 53.59 187 LYS A CA 1
ATOM 1416 C C . LYS A 1 187 ? -34.407 2.531 42.067 1.00 53.59 187 LYS A C 1
ATOM 1418 O O . LYS A 1 187 ? -34.966 1.511 41.611 1.00 53.59 187 LYS A O 1
#

InterPro domains:
  IPR019634 Uncharacterised protein family Ycf49 [PF10693] (1-44)
  IPR021995 Protein of unknown function DUF3593 [PF12159] (83-172)
  IPR021995 Protein of unknown function DUF3593 [PTHR35473] (89-175)

Nearest PDB structures (foldseek):
  6xyt-assembly1_C  TM=4.214E-01  e=4.305E-01  Dokdonia eikasta
  7w9u-assembly3_C  TM=5.275E-01  e=9.581E+00  Homo sapiens
  1jv6-assembly1_A  TM=3.825E-01  e=8.683E+00  Halobacterium salinarum
  6jx6-assembly1_A  TM=2.622E-01  e=6.461E+00  Homo sapiens

Sequence (187 aa):
MIPHLLAGLAVLGFHLSGDQADGLIALSRLLTFVGSLSLLSATLLLLPEGRFPRGGAAAVVMLLGLPWGLLQWSFGEAGAIALLPAANLAYLGFLVMLLVLYRQDRALFSALTVFGFWFLLVFVAVTITTTRIATLRLVLPSLSHADLLHGASESLLSVSNFLIAFGVYRRLQATRVRPSEPACWSK

Solvent-accessible surface area (backbone atoms only — not comparable to full-atom values): 9926 Å² total; per-residue (Å²): 95,69,37,40,56,51,14,49,50,27,46,54,49,22,62,75,59,68,73,72,43,64,66,32,50,45,48,17,30,49,25,36,24,54,28,19,47,50,51,26,29,54,51,41,61,66,52,79,97,60,99,61,64,35,68,56,53,23,46,48,53,47,69,51,46,50,58,50,52,53,52,27,49,73,56,40,72,74,26,29,62,56,31,48,62,50,16,51,52,32,38,49,51,28,53,54,50,50,51,53,43,52,71,74,44,62,85,61,51,38,76,60,19,53,48,24,47,51,50,43,52,52,48,51,53,50,51,53,50,51,48,51,48,46,46,75,75,64,76,44,99,58,74,83,80,41,65,69,60,48,48,48,50,53,50,52,51,44,52,28,53,47,40,31,53,50,24,45,50,56,39,56,50,58,60,67,68,55,74,83,75,76,81,78,79,78,131

Mean predicted aligned error: 12.27 Å

Foldseek 3Di:
DVLLLQLLVLLVVCVVVVVPCLVSNLSSLLSLLVVLLQLLLVLLVVADDDPDPSPVVSCCSCVVSVVQSVVLVVVPPRSSVVSNVNSVVSNVSSLVSVVVRCVVPVPLFDPQLVVLNVQLVVLVVVVVVVFVCCCPPPVDPGPVVPSVVVSVSSVSNVVSSVSNVVRNVVSVVVVVPDDPPPPPPDD

pLDDT: mean 71.13, std 11.05, range [43.44, 90.56]